Protein AF-A0AAW2PYP4-F1 (afdb_monomer_lite)

Organism: Sesamum radiatum (NCBI:txid300843)

Secondary structure (DSSP, 8-state):
---------------HHHHHHHHHHHHHHHHHHHHHHHTT-HHHHSTTHHHHHHHHHHHS-HHHHHH--GGGTHHHHHHHHHHHHHHSTTT--------PPPTTTTS-HHHHHHHHHHS---PPPPTTS-HHHHHHHHHHT-SSGGGSPPHHHHHHHHHHHHHHHHHHHHHHHHHSS--GGGSSSS-SS-SSSSS---

InterPro domains:
  IPR001245 Serine-threonine/tyrosine-protein kinase, catalytic domain [PF07714] (101-158)
  IPR011009 Protein kinase-like domain superfamily [SSF56112] (101-158)
  IPR051681 Serine/Threonine Kinases and Pseudokinases [PTHR44329] (101-167)

Radius of gyration: 30.31 Å; chains: 1; bounding box: 93×68×67 Å

Foldseek 3Di:
DDDDDDPDDDPPDDDPVNVVLVVLLVVLLVLLLVVCVVVVDPLNVDPCSSVVSVVLSVVDDSVCSVPDDSVPSVVSVVVVVQVVLCVDPVRNDPDPPDDDDDPPPVDDPVRVVCCCQPVVDDDDDDPPDDPLVVVLVVQCSDNDPVSHDDPVVSVVSVVVVVVVVVVVVVVVVVVVPPDPPPPPDPDDDPPPPPPDDD

Sequence (198 aa):
MGDSEGCSSRQSEWSPVQSRKRRQKVEVFHEVLQRLKELDVEEAAEPGFEDELWAHFTMLPLRYALDVNTERAEDVLTHKKLLNMARDPLTRPAVDVRLVQLPYAHLTPLQAAVGVVQKGLRPAIPRNTHPLLVELLEKCWQQDPSLRPEFSEILEILQYMGRKMCEEERATKRQNLGDPCQLVDEWPLKMQENENAA

pLDDT: mean 78.85, std 19.49, range [28.5, 97.5]

Structure (mmCIF, N/CA/C/O backbone):
data_AF-A0AAW2PYP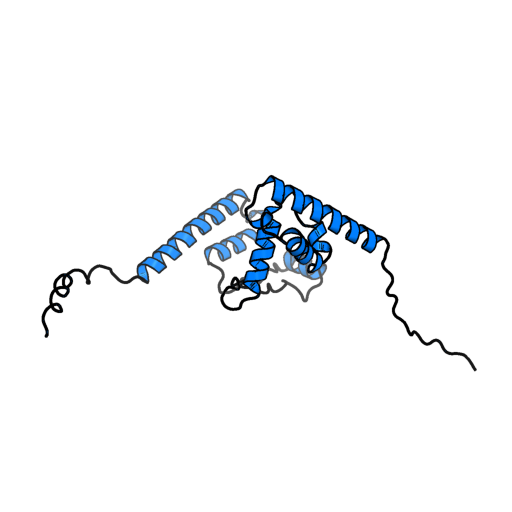4-F1
#
_entry.id   AF-A0AAW2PYP4-F1
#
loop_
_atom_site.group_PDB
_atom_site.id
_atom_site.type_symbol
_atom_site.label_atom_id
_atom_site.label_alt_id
_atom_site.label_comp_id
_atom_site.label_asym_id
_atom_site.label_entity_id
_atom_site.label_seq_id
_atom_site.pdbx_PDB_ins_code
_atom_site.Cartn_x
_atom_site.Cartn_y
_atom_site.Cartn_z
_atom_site.occupancy
_atom_site.B_iso_or_equiv
_atom_site.auth_seq_id
_atom_site.auth_comp_id
_atom_site.auth_asym_id
_atom_site.auth_atom_id
_atom_site.pdbx_PDB_model_num
ATOM 1 N N . MET A 1 1 ? 46.492 5.381 39.301 1.00 45.62 1 MET A N 1
ATOM 2 C CA . MET A 1 1 ? 45.818 6.685 39.484 1.00 45.62 1 MET A CA 1
ATOM 3 C C . MET A 1 1 ? 45.108 7.007 38.184 1.00 45.62 1 MET A C 1
ATOM 5 O O . MET A 1 1 ? 45.766 6.902 37.158 1.00 45.62 1 MET A O 1
ATOM 9 N N . GLY A 1 2 ? 43.811 7.323 38.232 1.00 45.53 2 GLY A N 1
ATOM 10 C CA . GLY A 1 2 ? 43.031 7.739 37.057 1.00 45.53 2 GLY A CA 1
ATOM 11 C C . GLY A 1 2 ? 41.721 6.974 36.838 1.00 45.53 2 GLY A C 1
ATOM 12 O O . GLY A 1 2 ? 41.573 6.315 35.821 1.00 45.53 2 GLY A O 1
ATOM 13 N N . ASP A 1 3 ? 40.863 6.990 37.856 1.00 39.19 3 ASP A N 1
ATOM 14 C CA . ASP A 1 3 ? 39.410 7.223 37.848 1.00 39.19 3 ASP A CA 1
ATOM 15 C C . ASP A 1 3 ? 38.485 6.548 36.813 1.00 39.19 3 ASP A C 1
ATOM 17 O O . ASP A 1 3 ? 38.465 6.837 35.621 1.00 39.19 3 ASP A O 1
ATOM 21 N N . SER A 1 4 ? 37.636 5.690 37.383 1.00 52.47 4 SER A N 1
ATOM 22 C CA . SER A 1 4 ? 36.223 5.448 37.092 1.00 52.47 4 SER A CA 1
ATOM 23 C C . SER A 1 4 ? 35.521 6.419 36.138 1.00 52.47 4 SER A C 1
ATOM 25 O O . SER A 1 4 ? 35.370 7.583 36.482 1.00 52.47 4 SER A O 1
ATOM 27 N N . GLU A 1 5 ? 34.854 5.877 35.115 1.00 46.38 5 GLU A N 1
ATOM 28 C CA . GLU A 1 5 ? 33.489 6.290 34.760 1.00 46.38 5 GLU A CA 1
ATOM 29 C C . GLU A 1 5 ? 32.658 5.049 34.407 1.00 46.38 5 GLU A C 1
ATOM 31 O O . GLU A 1 5 ? 32.773 4.444 33.341 1.00 46.38 5 GLU A O 1
ATOM 36 N N . GLY A 1 6 ? 31.829 4.627 35.363 1.00 40.94 6 GLY A N 1
ATOM 37 C CA . GLY A 1 6 ? 30.761 3.672 35.120 1.00 40.94 6 GLY A CA 1
ATOM 38 C C . GLY A 1 6 ? 29.621 4.369 34.389 1.00 40.94 6 GLY A C 1
ATOM 39 O O . GLY A 1 6 ? 29.063 5.333 34.900 1.00 40.94 6 GLY A O 1
ATOM 40 N N . CYS A 1 7 ? 29.217 3.861 33.227 1.00 37.84 7 CYS A N 1
ATOM 41 C CA . CYS A 1 7 ? 27.976 4.297 32.597 1.00 37.84 7 CYS A CA 1
ATOM 42 C C . CYS A 1 7 ? 26.852 3.338 33.007 1.00 37.84 7 CYS A C 1
ATOM 44 O O . CYS A 1 7 ? 26.447 2.441 32.271 1.00 37.84 7 CYS A O 1
ATOM 46 N N . SER A 1 8 ? 26.388 3.505 34.246 1.00 38.19 8 SER A N 1
ATOM 47 C CA . SER A 1 8 ? 25.096 2.993 34.685 1.00 38.19 8 SER A CA 1
ATOM 48 C C . SER A 1 8 ? 24.098 4.140 34.628 1.00 38.19 8 SER A C 1
ATOM 50 O O . SER A 1 8 ? 24.242 5.106 35.374 1.00 38.19 8 SER A O 1
ATOM 52 N N . SER A 1 9 ? 23.082 3.987 33.776 1.00 46.94 9 SER A N 1
ATOM 53 C CA . SER A 1 9 ? 21.666 4.329 34.017 1.00 46.94 9 SER A CA 1
ATOM 54 C C . SER A 1 9 ? 20.996 4.998 32.814 1.00 46.94 9 SER A C 1
ATOM 56 O O . SER A 1 9 ? 21.168 6.177 32.540 1.00 46.94 9 SER A O 1
ATOM 58 N N . ARG A 1 10 ? 20.148 4.211 32.143 1.00 52.41 10 ARG A N 1
ATOM 59 C CA . ARG A 1 10 ? 18.728 4.515 31.891 1.00 52.41 10 ARG A CA 1
ATOM 60 C C . ARG A 1 10 ? 18.364 6.012 31.850 1.00 52.41 10 ARG A C 1
ATOM 62 O O . ARG A 1 10 ? 17.898 6.551 32.847 1.00 52.41 10 ARG A O 1
ATOM 69 N N . GLN A 1 11 ? 18.407 6.633 30.674 1.00 40.88 11 GLN A N 1
ATOM 70 C CA . GLN A 1 11 ? 17.552 7.795 30.413 1.00 40.88 11 GLN A CA 1
ATOM 71 C C . GLN A 1 11 ? 16.152 7.306 30.035 1.00 40.88 11 GLN A C 1
ATOM 73 O O . GLN A 1 11 ? 15.842 7.014 28.883 1.00 40.88 11 GLN A O 1
ATOM 78 N N . SER A 1 12 ? 15.308 7.173 31.055 1.00 52.81 12 SER A N 1
ATOM 79 C CA . SER A 1 12 ? 13.856 7.201 30.913 1.00 52.81 12 SER A CA 1
ATOM 80 C C . SER A 1 12 ? 13.409 8.651 31.069 1.00 52.81 12 SER A C 1
ATOM 82 O O . SER A 1 12 ? 13.004 9.035 32.160 1.00 52.81 12 SER A O 1
ATOM 84 N N . GLU A 1 13 ? 13.466 9.459 30.010 1.00 40.00 13 GLU A N 1
ATOM 85 C CA . GLU A 1 13 ? 12.927 10.823 30.051 1.00 40.00 13 GLU A CA 1
ATOM 86 C C . GLU A 1 13 ? 12.148 11.140 28.772 1.00 40.00 13 GLU A C 1
ATOM 88 O O . GLU A 1 13 ? 12.653 11.105 27.649 1.00 40.00 13 GLU A O 1
ATOM 93 N N . TRP A 1 14 ? 10.851 11.374 28.958 1.00 47.31 14 TRP A N 1
ATOM 94 C CA . TRP A 1 14 ? 9.885 11.693 27.919 1.00 47.31 14 TRP A CA 1
ATOM 95 C C . TRP A 1 14 ? 10.290 12.968 27.176 1.00 47.31 14 TRP A C 1
ATOM 97 O O . TRP A 1 14 ? 10.222 14.070 27.716 1.00 47.31 14 TRP A O 1
ATOM 107 N N . SER A 1 15 ? 10.650 12.833 25.900 1.00 57.41 15 SER A N 1
ATOM 108 C CA . SER A 1 15 ? 10.867 13.987 25.025 1.00 57.41 15 SER A CA 1
ATOM 109 C C . SER A 1 15 ? 9.583 14.838 24.925 1.00 57.41 15 SER A C 1
ATOM 111 O O . SER A 1 15 ? 8.492 14.266 24.811 1.00 57.41 15 SER A O 1
ATOM 113 N N . PRO A 1 16 ? 9.665 16.185 24.864 1.00 65.12 16 PRO A N 1
ATOM 114 C CA . PRO A 1 16 ? 8.509 17.068 24.648 1.00 65.12 16 PRO A CA 1
ATOM 115 C C . PRO A 1 16 ? 7.643 16.663 23.444 1.00 65.12 16 PRO A C 1
ATOM 117 O O . PRO A 1 16 ? 6.420 16.820 23.449 1.00 65.12 16 PRO A O 1
ATOM 120 N N . VAL A 1 17 ? 8.271 16.067 22.426 1.00 65.62 17 VAL A N 1
ATOM 121 C CA . VAL A 1 17 ? 7.605 15.535 21.231 1.00 65.62 17 VAL A CA 1
ATOM 122 C C . VAL A 1 17 ? 6.692 14.352 21.572 1.00 65.62 17 VAL A C 1
ATOM 124 O O . VAL A 1 17 ? 5.595 14.242 21.028 1.00 65.62 17 VAL A O 1
ATOM 127 N N . GLN A 1 18 ? 7.106 13.475 22.489 1.00 67.62 18 GLN A N 1
ATOM 128 C CA . GLN A 1 18 ? 6.285 12.350 22.945 1.00 67.62 18 GLN A CA 1
ATOM 129 C C . GLN A 1 18 ? 5.091 12.836 23.771 1.00 67.62 18 GLN A C 1
ATOM 131 O O . GLN A 1 18 ? 3.985 12.329 23.591 1.00 67.62 18 GLN A O 1
ATOM 136 N N . SER A 1 19 ? 5.284 13.855 24.611 1.00 76.12 19 SER A N 1
ATOM 137 C CA . SER A 1 19 ? 4.207 14.485 25.384 1.00 76.12 19 SER A CA 1
ATOM 138 C C . SER A 1 19 ? 3.149 15.123 24.479 1.00 76.12 19 SER A C 1
ATOM 140 O O . SER A 1 19 ? 1.955 14.950 24.716 1.00 76.12 19 SER A O 1
ATOM 142 N N . ARG A 1 20 ? 3.566 15.788 23.390 1.00 83.69 20 ARG A N 1
ATOM 143 C CA . ARG A 1 20 ? 2.643 16.355 22.392 1.00 83.69 20 ARG A CA 1
ATOM 144 C C . ARG A 1 20 ? 1.838 15.275 21.671 1.00 83.69 20 ARG A C 1
ATOM 146 O O . ARG A 1 20 ? 0.621 15.383 21.589 1.00 83.69 20 ARG A O 1
ATOM 153 N N . LYS A 1 21 ? 2.498 14.208 21.214 1.00 83.00 21 LYS A N 1
ATOM 154 C CA . LYS A 1 21 ? 1.822 13.091 20.537 1.00 83.00 21 LYS A CA 1
ATOM 155 C C . LYS A 1 21 ? 0.829 12.368 21.457 1.00 83.00 21 LYS A C 1
ATOM 157 O O . LYS A 1 21 ? -0.230 11.950 21.007 1.00 83.00 21 LYS A O 1
ATOM 162 N N . ARG A 1 22 ? 1.136 12.245 22.756 1.00 84.38 22 ARG A N 1
ATOM 163 C CA . ARG A 1 22 ? 0.201 11.691 23.755 1.00 84.38 22 ARG A CA 1
ATOM 164 C C . ARG A 1 22 ? -1.060 12.544 23.901 1.00 84.38 22 ARG A C 1
ATOM 166 O O . ARG A 1 22 ? -2.135 11.971 23.997 1.00 84.38 22 ARG A O 1
ATOM 173 N N . ARG A 1 23 ? -0.940 13.877 23.877 1.00 87.00 23 ARG A N 1
ATOM 174 C CA . ARG A 1 23 ? -2.103 14.785 23.887 1.00 87.00 23 ARG A CA 1
ATOM 175 C C . ARG A 1 23 ? -2.949 14.634 22.625 1.00 87.00 23 ARG A C 1
ATOM 177 O O . ARG A 1 23 ? -4.145 14.415 22.739 1.00 87.00 23 ARG A O 1
ATOM 184 N N . GLN A 1 24 ? -2.308 14.605 21.457 1.00 88.62 24 GLN A N 1
ATOM 185 C CA . GLN A 1 24 ? -2.991 14.375 20.176 1.00 88.62 24 GLN A CA 1
ATOM 186 C C . GLN A 1 24 ? -3.781 13.061 20.171 1.00 88.62 24 GLN A C 1
ATOM 188 O O . GLN A 1 24 ? -4.908 13.015 19.701 1.00 88.62 24 GLN A O 1
ATOM 193 N N . LYS A 1 25 ? -3.236 11.991 20.762 1.00 90.44 25 LYS A N 1
ATOM 194 C CA . LYS A 1 25 ? -3.958 10.718 20.899 1.00 90.44 25 LYS A CA 1
ATOM 195 C C . LYS A 1 25 ? -5.242 10.838 21.725 1.00 90.44 25 LYS A C 1
ATOM 197 O O . LYS A 1 25 ? -6.219 10.172 21.404 1.00 90.44 25 LYS A O 1
ATOM 202 N N . VAL A 1 26 ? -5.234 11.658 22.776 1.00 92.38 26 VAL A N 1
ATOM 203 C CA . VAL A 1 26 ? -6.428 11.929 23.590 1.00 92.38 26 VAL A CA 1
ATOM 204 C C . VAL A 1 26 ? -7.444 12.741 22.787 1.00 92.38 26 VAL A C 1
ATOM 206 O O . VAL A 1 26 ? -8.627 12.426 22.828 1.00 92.38 26 VAL A O 1
ATOM 209 N N . GLU A 1 27 ? -6.995 13.749 22.041 1.00 93.81 27 GLU A N 1
ATOM 210 C CA . GLU A 1 27 ? -7.854 14.582 21.185 1.00 93.81 27 GLU A CA 1
ATOM 211 C C . GLU A 1 27 ? -8.560 13.734 20.115 1.00 93.81 27 GLU A C 1
ATOM 213 O O . GLU A 1 27 ? -9.786 13.743 20.039 1.00 93.81 27 GLU A O 1
ATOM 218 N N . VAL A 1 28 ? -7.802 12.913 19.380 1.00 94.94 28 VAL A N 1
ATOM 219 C CA . VAL A 1 28 ? -8.343 12.016 18.344 1.00 94.94 28 VAL A CA 1
ATOM 220 C C . VAL A 1 28 ? -9.325 11.003 18.931 1.00 94.94 28 VAL A C 1
ATOM 222 O O . VAL A 1 28 ? -10.354 10.727 18.323 1.00 94.94 28 VAL A O 1
ATOM 225 N N . PHE A 1 29 ? -9.050 10.459 20.121 1.00 94.81 29 PHE A N 1
ATOM 226 C CA . PHE A 1 29 ? -9.990 9.558 20.790 1.00 94.81 29 PHE A CA 1
ATOM 227 C C . PHE A 1 29 ? -11.348 10.226 21.043 1.00 94.81 29 PHE A C 1
ATOM 229 O O . PHE A 1 29 ? -12.374 9.646 20.694 1.00 94.81 29 PHE A O 1
ATOM 236 N N . HIS A 1 30 ? -11.362 11.434 21.615 1.00 95.25 30 HIS A N 1
ATOM 237 C CA . HIS A 1 30 ? -12.616 12.142 21.889 1.00 95.25 30 HIS A CA 1
ATOM 238 C C . HIS A 1 30 ? -13.356 12.492 20.597 1.00 95.25 30 HIS A C 1
ATOM 240 O O . HIS A 1 30 ? -14.576 12.375 20.539 1.00 95.25 30 HIS A O 1
ATOM 246 N N . GLU A 1 31 ? -12.620 12.865 19.551 1.00 96.25 31 GLU A N 1
ATOM 247 C CA . GLU A 1 31 ? -13.185 13.170 18.240 1.00 96.25 31 GLU A CA 1
ATOM 248 C C . GLU A 1 31 ? -13.852 11.945 17.588 1.00 96.25 31 GLU A C 1
ATOM 250 O O . GLU A 1 31 ? -14.962 12.045 17.061 1.00 96.25 31 GLU A O 1
ATOM 255 N N . VAL A 1 32 ? -13.205 10.778 17.655 1.00 96.06 32 VAL A N 1
ATOM 256 C CA . VAL A 1 32 ? -13.779 9.506 17.189 1.00 96.06 32 VAL A CA 1
ATOM 257 C C . VAL A 1 32 ? -14.994 9.123 18.030 1.00 96.06 32 VAL A C 1
ATOM 259 O O . VAL A 1 32 ? -16.027 8.767 17.471 1.00 96.06 32 VAL A O 1
ATOM 262 N N . LEU A 1 33 ? -14.900 9.225 19.359 1.00 94.88 33 LEU A N 1
ATOM 263 C CA . LEU A 1 33 ? -16.002 8.896 20.265 1.00 94.88 33 LEU A CA 1
ATOM 264 C C . LEU A 1 33 ? -17.240 9.754 19.981 1.00 94.88 33 LEU A C 1
ATOM 266 O O . LEU A 1 33 ? -18.351 9.231 19.929 1.00 94.88 33 LEU A O 1
ATOM 270 N N . GLN A 1 34 ? -17.048 11.057 19.775 1.00 95.06 34 GLN A N 1
ATOM 271 C CA . GLN A 1 34 ? -18.136 11.972 19.454 1.00 95.06 34 GLN A CA 1
ATOM 272 C C . GLN A 1 34 ? -18.818 11.584 18.139 1.00 95.06 34 GLN A C 1
ATOM 274 O O . GLN A 1 34 ? -20.037 11.442 18.111 1.00 95.06 34 GLN A O 1
ATOM 279 N N . ARG A 1 35 ? -18.048 11.346 17.071 1.00 95.00 35 ARG A N 1
ATOM 280 C CA . ARG A 1 35 ? -18.617 10.964 15.771 1.00 95.00 35 ARG A CA 1
ATOM 281 C C . ARG A 1 35 ? -19.353 9.631 15.809 1.00 95.00 35 ARG A C 1
ATOM 283 O O . ARG A 1 35 ? -20.400 9.511 15.191 1.00 95.00 35 ARG A O 1
ATOM 290 N N . LEU A 1 36 ? -18.843 8.644 16.546 1.00 94.31 36 LEU A N 1
ATOM 291 C CA . LEU A 1 36 ? -19.541 7.364 16.705 1.00 94.31 36 LEU A CA 1
ATOM 292 C C . LEU A 1 36 ? -20.889 7.543 17.417 1.00 94.31 36 LEU A C 1
ATOM 294 O O . LEU A 1 36 ? -21.868 6.927 17.019 1.00 94.31 36 LEU A O 1
ATOM 298 N N . LYS A 1 37 ? -20.975 8.436 18.408 1.00 91.81 37 LYS A N 1
ATOM 299 C CA . LYS A 1 37 ? -22.259 8.772 19.042 1.00 91.81 37 LYS A CA 1
ATOM 300 C C . LYS A 1 37 ? -23.205 9.531 18.111 1.00 91.81 37 LYS A C 1
ATOM 302 O O . LYS A 1 37 ? -24.404 9.301 18.157 1.00 91.81 37 LYS A O 1
ATOM 307 N N . GLU A 1 38 ? -22.684 10.429 17.276 1.00 93.38 38 GLU A N 1
ATOM 308 C CA . GLU A 1 38 ? -23.486 11.179 16.296 1.00 93.38 38 GLU A CA 1
ATOM 309 C C . GLU A 1 38 ? -24.043 10.288 15.176 1.00 93.38 38 GLU A C 1
ATOM 311 O O . GLU A 1 38 ? -25.113 10.575 14.644 1.00 93.38 38 GLU A O 1
ATOM 316 N N . LEU A 1 39 ? -23.334 9.211 14.830 1.00 90.81 39 LEU A N 1
ATOM 317 C CA . LEU A 1 39 ? -23.763 8.218 13.841 1.00 90.81 39 LEU A CA 1
ATOM 318 C C . LEU A 1 39 ? -24.794 7.215 14.381 1.00 90.81 39 LEU A C 1
ATOM 320 O O . LEU A 1 39 ? -25.294 6.412 13.600 1.00 90.81 39 LEU A O 1
ATOM 324 N N . ASP A 1 40 ? -25.107 7.268 15.680 1.00 86.75 40 ASP A N 1
ATOM 325 C CA . ASP A 1 40 ? -26.068 6.380 16.350 1.00 86.75 40 ASP A CA 1
ATOM 326 C C . ASP A 1 40 ? -25.771 4.888 16.112 1.00 86.75 40 ASP A C 1
ATOM 328 O O . ASP A 1 40 ? -26.659 4.075 15.863 1.00 86.75 40 ASP A O 1
ATOM 332 N N . VAL A 1 41 ? -24.484 4.514 16.138 1.00 89.00 41 VAL A N 1
ATOM 333 C CA . VAL A 1 41 ? -24.097 3.101 16.039 1.00 89.00 41 VAL A CA 1
ATOM 334 C C . VAL A 1 41 ? -24.481 2.357 17.317 1.00 89.00 41 VAL A C 1
ATOM 336 O O . VAL A 1 41 ? -24.139 2.788 18.419 1.00 89.00 41 VAL A O 1
ATOM 339 N N . GLU A 1 42 ? -25.125 1.199 17.159 1.00 87.44 42 GLU A N 1
ATOM 340 C CA . GLU A 1 42 ? -25.583 0.335 18.260 1.00 87.44 42 GLU A CA 1
ATOM 341 C C . GLU A 1 42 ? -24.462 0.043 19.269 1.00 87.44 42 GLU A C 1
ATOM 343 O O . GLU A 1 42 ? -24.667 0.094 20.479 1.00 87.44 42 GLU A O 1
ATOM 348 N N . GLU A 1 43 ? -23.234 -0.186 18.792 1.00 85.50 43 GLU A N 1
ATOM 349 C CA . GLU A 1 43 ? -22.091 -0.455 19.664 1.00 85.50 43 GLU A CA 1
ATOM 350 C C . GLU A 1 43 ? -21.740 0.715 20.588 1.00 85.50 43 GLU A C 1
ATOM 352 O O . GLU A 1 43 ? -21.191 0.480 21.662 1.00 85.50 43 GLU A O 1
ATOM 357 N N . ALA A 1 44 ? -22.037 1.961 20.198 1.00 86.56 44 ALA A N 1
ATOM 358 C CA . ALA A 1 44 ? -21.771 3.136 21.026 1.00 86.56 44 ALA A CA 1
ATOM 359 C C . ALA A 1 44 ? -22.811 3.347 22.137 1.00 86.56 44 ALA A C 1
ATOM 361 O O . ALA A 1 44 ? -22.552 4.126 23.059 1.00 86.56 44 ALA A O 1
ATOM 362 N N . ALA A 1 45 ? -23.955 2.658 22.071 1.00 87.31 45 ALA A N 1
ATOM 363 C CA . ALA A 1 45 ? -24.985 2.677 23.107 1.00 87.31 45 ALA A CA 1
ATOM 364 C C . ALA A 1 45 ? -24.692 1.697 24.262 1.00 87.31 45 ALA A C 1
ATOM 366 O O . ALA A 1 45 ? -25.280 1.817 25.339 1.00 87.31 45 ALA A O 1
ATOM 367 N N . GLU A 1 46 ? -23.771 0.748 24.063 1.00 90.00 46 GLU A N 1
ATOM 368 C CA . GLU A 1 46 ? -23.435 -0.277 25.051 1.00 90.00 46 GLU A CA 1
ATOM 369 C C . GLU A 1 46 ? -22.729 0.309 26.294 1.00 90.00 46 GLU A C 1
ATOM 371 O O . GLU A 1 46 ? -21.818 1.145 26.185 1.00 90.00 46 GLU A O 1
ATOM 376 N N . PRO A 1 47 ? -23.085 -0.144 27.512 1.00 90.50 47 PRO A N 1
ATOM 377 C CA . PRO A 1 47 ? -22.418 0.297 28.728 1.00 90.50 47 PRO A CA 1
ATOM 378 C C . PRO A 1 47 ? -20.951 -0.159 28.728 1.00 90.50 47 PRO A C 1
ATOM 380 O O . PRO A 1 47 ? -20.647 -1.336 28.557 1.00 90.50 47 PRO A O 1
ATOM 383 N N . GLY A 1 48 ? -20.026 0.778 28.954 1.00 90.12 48 GLY A N 1
ATOM 384 C CA . GLY A 1 48 ? -18.579 0.509 28.948 1.00 90.12 48 GLY A CA 1
ATOM 385 C C . GLY A 1 48 ? -17.906 0.645 27.578 1.00 90.12 48 GLY A C 1
ATOM 386 O O . GLY A 1 48 ? -16.689 0.480 27.481 1.00 90.12 48 GLY A O 1
ATOM 387 N N . PHE A 1 49 ? -18.652 1.014 26.532 1.00 93.44 49 PHE A N 1
ATOM 388 C CA . PHE A 1 49 ? -18.098 1.253 25.199 1.00 93.44 49 PHE A CA 1
ATOM 389 C C . PHE A 1 49 ? -16.932 2.255 25.198 1.00 93.44 49 PHE A C 1
ATOM 391 O O . PHE A 1 49 ? -15.905 2.015 24.562 1.00 93.44 49 PHE A O 1
ATOM 398 N N . GLU A 1 50 ? -17.064 3.365 25.932 1.00 93.38 50 GLU A N 1
ATOM 399 C CA . GLU A 1 50 ? -16.024 4.401 26.013 1.00 93.38 50 GLU A CA 1
ATOM 400 C C . GLU A 1 50 ? -14.707 3.845 26.564 1.00 93.38 50 GLU A C 1
ATOM 402 O O . GLU A 1 50 ? -13.638 4.093 25.998 1.00 93.38 50 GLU A O 1
ATOM 407 N N . ASP A 1 51 ? -14.795 3.043 27.626 1.00 94.12 51 ASP A N 1
ATOM 408 C CA . ASP A 1 51 ? -13.645 2.417 28.272 1.00 94.12 51 ASP A CA 1
ATOM 409 C C . ASP A 1 51 ? -12.991 1.385 27.348 1.00 94.12 51 ASP A C 1
ATOM 411 O O . ASP A 1 51 ? -11.764 1.342 27.224 1.00 94.12 51 ASP A O 1
ATOM 415 N N . GLU A 1 52 ? -13.790 0.582 26.640 1.00 93.88 52 GLU A N 1
ATOM 416 C CA . GLU A 1 52 ? -13.283 -0.372 25.653 1.00 93.88 52 GLU A CA 1
ATOM 417 C C . GLU A 1 52 ? -12.600 0.308 24.464 1.00 93.88 52 GLU A C 1
ATOM 419 O O . GLU A 1 52 ? -11.568 -0.165 23.967 1.00 93.88 52 GLU A O 1
ATOM 424 N N . LEU A 1 53 ? -13.179 1.406 23.981 1.00 94.50 53 LEU A N 1
ATOM 425 C CA . LEU A 1 53 ? -12.622 2.187 22.888 1.00 94.50 53 LEU A CA 1
ATOM 426 C C . LEU A 1 53 ? -11.308 2.838 23.329 1.00 94.50 53 LEU A C 1
ATOM 428 O O . LEU A 1 53 ? -10.304 2.762 22.617 1.00 94.50 53 LEU A O 1
ATOM 432 N N . TRP A 1 54 ? -11.264 3.396 24.538 1.00 94.81 54 TRP A N 1
ATOM 433 C CA . TRP A 1 54 ? -10.036 3.941 25.109 1.00 94.81 54 TRP A CA 1
ATOM 434 C C . TRP A 1 54 ? -8.968 2.858 25.312 1.00 94.81 54 TRP A C 1
ATOM 436 O O . TRP A 1 54 ? -7.792 3.060 24.979 1.00 94.81 54 TRP A O 1
ATOM 446 N N . ALA A 1 55 ? -9.358 1.670 25.778 1.00 93.19 55 ALA A N 1
ATOM 447 C CA . ALA A 1 55 ? -8.476 0.513 25.883 1.00 93.19 55 ALA A CA 1
ATOM 448 C C . ALA A 1 55 ? -7.892 0.128 24.513 1.00 93.19 55 ALA A C 1
ATOM 450 O O . ALA A 1 55 ? -6.690 -0.114 24.397 1.00 93.19 55 ALA A O 1
ATOM 451 N N . HIS A 1 56 ? -8.694 0.147 23.444 1.00 94.00 56 HIS A N 1
ATOM 452 C CA . HIS A 1 56 ? -8.206 -0.096 22.084 1.00 94.00 56 HIS A CA 1
ATOM 453 C C . HIS A 1 56 ? -7.144 0.928 21.661 1.00 94.00 56 HIS A C 1
ATOM 455 O O . HIS A 1 56 ? -6.063 0.547 21.203 1.00 94.00 56 HIS A O 1
ATOM 461 N N . PHE A 1 57 ? -7.403 2.223 21.875 1.00 92.25 57 PHE A N 1
ATOM 462 C CA . PHE A 1 57 ? -6.426 3.266 21.574 1.00 92.25 57 PHE A CA 1
ATOM 463 C C . PHE A 1 57 ? -5.148 3.060 22.379 1.00 92.25 57 PHE A C 1
ATOM 465 O O . PHE A 1 57 ? -4.063 3.079 21.803 1.00 92.25 57 PHE A O 1
ATOM 472 N N . THR A 1 58 ? -5.233 2.851 23.693 1.00 89.50 58 THR A N 1
ATOM 473 C CA . THR A 1 58 ? -4.062 2.708 24.577 1.00 89.50 58 THR A CA 1
ATOM 474 C C . THR A 1 58 ? -3.228 1.460 24.289 1.00 89.50 58 THR A C 1
ATOM 476 O O . THR A 1 58 ? -2.001 1.552 24.349 1.00 89.50 58 THR A O 1
ATOM 479 N N . MET A 1 59 ? -3.858 0.357 23.880 1.00 88.75 59 MET A N 1
ATOM 480 C CA . MET A 1 59 ? -3.193 -0.880 23.452 1.00 88.75 59 MET A CA 1
ATOM 481 C C . MET A 1 59 ? -2.343 -0.709 22.186 1.00 88.75 59 MET A C 1
ATOM 483 O O . MET A 1 59 ? -1.379 -1.450 21.983 1.00 88.75 59 MET A O 1
ATOM 487 N N . LEU A 1 60 ? -2.686 0.251 21.322 1.00 89.56 60 LEU A N 1
ATOM 488 C CA . LEU A 1 60 ? -2.017 0.451 20.040 1.00 89.56 60 LEU A CA 1
ATOM 489 C C . LEU A 1 60 ? -0.899 1.508 20.101 1.00 89.56 60 LEU A C 1
ATOM 491 O O . LEU A 1 60 ? -0.972 2.479 20.873 1.00 89.56 60 LEU A O 1
ATOM 495 N N . PRO A 1 61 ? 0.150 1.368 19.258 1.00 89.44 61 PRO A N 1
ATOM 496 C CA . PRO A 1 61 ? 1.239 2.334 19.196 1.00 89.44 61 PRO A CA 1
ATOM 497 C C . PRO A 1 61 ? 0.739 3.749 18.906 1.00 89.44 61 PRO A C 1
ATOM 499 O O . PRO A 1 61 ? -0.243 3.946 18.199 1.00 89.44 61 PRO A O 1
ATOM 502 N N . LEU A 1 62 ? 1.473 4.755 19.385 1.00 85.25 62 LEU A N 1
ATOM 503 C CA . LEU A 1 62 ? 1.080 6.164 19.277 1.00 85.25 62 LEU A CA 1
ATOM 504 C C . LEU A 1 62 ? 0.822 6.635 17.836 1.00 85.25 62 LEU A C 1
ATOM 506 O O . LEU A 1 62 ? -0.005 7.513 17.635 1.00 85.25 62 LEU A O 1
ATOM 510 N N . ARG A 1 63 ? 1.494 6.021 16.851 1.00 87.94 63 ARG A N 1
ATOM 511 C CA . ARG A 1 63 ? 1.286 6.291 15.419 1.00 87.94 63 ARG A CA 1
ATOM 512 C C . ARG A 1 63 ? -0.148 6.019 14.962 1.00 87.94 63 ARG A C 1
ATOM 514 O O . ARG A 1 63 ? -0.662 6.790 14.178 1.00 87.94 63 ARG A O 1
ATOM 521 N N . TYR A 1 64 ? -0.810 5.001 15.524 1.00 90.81 64 TYR A N 1
ATOM 522 C CA . TYR A 1 64 ? -2.179 4.649 15.150 1.00 90.81 64 TYR A CA 1
ATOM 523 C C . TYR A 1 64 ? -3.104 5.859 15.269 1.00 90.81 64 TYR A C 1
ATOM 525 O O . TYR A 1 64 ? -3.752 6.229 14.307 1.00 90.81 64 TYR A O 1
ATOM 533 N N . ALA A 1 65 ? -3.073 6.547 16.412 1.00 89.62 65 ALA A N 1
ATOM 534 C CA . ALA A 1 65 ? -3.911 7.720 16.627 1.00 89.62 65 ALA A CA 1
ATOM 535 C C . ALA A 1 65 ? -3.555 8.910 15.720 1.00 89.62 65 ALA A C 1
ATOM 537 O O . ALA A 1 65 ? -4.395 9.771 15.524 1.00 89.62 65 ALA A O 1
ATOM 538 N N . LEU A 1 66 ? -2.333 8.979 15.182 1.00 86.56 66 LEU A N 1
ATOM 539 C CA . LEU A 1 66 ? -1.939 10.036 14.242 1.00 86.56 66 LEU A CA 1
ATOM 540 C C . LEU A 1 66 ? -2.409 9.748 12.809 1.00 86.56 66 LEU A C 1
ATOM 542 O O . LEU A 1 66 ? -2.578 10.687 12.041 1.00 86.56 66 LEU A O 1
ATOM 546 N N . ASP A 1 67 ? -2.602 8.471 12.473 1.00 88.81 67 ASP A N 1
ATOM 547 C CA . ASP A 1 67 ? -2.959 8.006 11.129 1.00 88.81 67 ASP A CA 1
ATOM 548 C C . ASP A 1 67 ? -4.456 7.646 11.001 1.00 88.81 67 ASP A C 1
ATOM 550 O O . ASP A 1 67 ? -4.932 7.343 9.907 1.00 88.81 67 ASP A O 1
ATOM 554 N N . VAL A 1 68 ? -5.209 7.641 12.110 1.00 91.00 68 VAL A N 1
ATOM 555 C CA . VAL A 1 68 ? -6.658 7.389 12.116 1.00 91.00 68 VAL A CA 1
ATOM 556 C C . VAL A 1 68 ? -7.384 8.512 11.380 1.00 91.00 68 VAL A C 1
ATOM 558 O O . VAL A 1 68 ? -7.219 9.688 11.696 1.00 91.00 68 VAL A O 1
ATOM 561 N N . ASN A 1 69 ? -8.243 8.133 10.434 1.00 90.69 69 ASN A N 1
ATOM 562 C CA . ASN A 1 69 ? -9.175 9.056 9.803 1.00 90.69 69 ASN A CA 1
ATOM 563 C C . ASN A 1 69 ? -10.412 9.234 10.694 1.00 90.69 69 ASN A C 1
ATOM 565 O O . ASN A 1 69 ? -11.237 8.325 10.800 1.00 90.69 69 ASN A O 1
ATOM 569 N N . THR A 1 70 ? -10.550 10.402 11.321 1.00 91.50 70 THR A N 1
ATOM 570 C CA . THR A 1 70 ? -11.676 10.694 12.214 1.00 91.50 70 THR A CA 1
ATOM 571 C C . THR A 1 70 ? -12.997 10.849 11.464 1.00 91.50 70 THR A C 1
ATOM 573 O O . THR A 1 70 ? -14.036 10.531 12.029 1.00 91.50 70 THR A O 1
ATOM 576 N N . GLU A 1 71 ? -12.990 11.239 10.184 1.00 91.31 71 GLU A N 1
ATOM 577 C CA . GLU A 1 71 ? -14.209 11.349 9.364 1.00 91.31 71 GLU A CA 1
ATOM 578 C C . GLU A 1 71 ? -14.877 9.992 9.125 1.00 91.31 71 GLU A C 1
ATOM 580 O O . GLU A 1 71 ? -16.094 9.913 8.990 1.00 91.31 71 GLU A O 1
ATOM 585 N N . ARG A 1 72 ? -14.084 8.915 9.117 1.00 91.81 72 ARG A N 1
ATOM 586 C CA . ARG A 1 72 ? -14.552 7.530 9.000 1.00 91.81 72 ARG A CA 1
ATOM 587 C C . ARG A 1 72 ? -14.379 6.783 10.319 1.00 91.81 72 ARG A C 1
ATOM 589 O O . ARG A 1 72 ? -13.747 5.732 10.378 1.00 91.81 72 ARG A O 1
ATOM 596 N N . ALA A 1 73 ? -14.945 7.334 11.391 1.00 92.44 73 ALA A N 1
ATOM 597 C CA . ALA A 1 73 ? -14.806 6.803 12.747 1.00 92.44 73 ALA A CA 1
ATOM 598 C C . ALA A 1 73 ? -15.221 5.318 12.880 1.00 92.44 73 ALA A C 1
ATOM 600 O O . ALA A 1 73 ? -14.620 4.579 13.658 1.00 92.44 73 ALA A O 1
ATOM 601 N N . GLU A 1 74 ? -16.178 4.840 12.080 1.00 93.50 74 GLU A N 1
ATOM 602 C CA . GLU A 1 74 ? -16.599 3.428 12.019 1.00 93.50 74 GLU A CA 1
ATOM 603 C C . GLU A 1 74 ? -15.464 2.464 11.624 1.00 93.50 74 GLU A C 1
ATOM 605 O O . GLU A 1 74 ? -15.440 1.302 12.047 1.00 93.50 74 GLU A O 1
ATOM 610 N N . ASP A 1 75 ? -14.474 2.935 10.856 1.00 93.50 75 ASP A N 1
ATOM 611 C CA . ASP A 1 75 ? -13.310 2.133 10.473 1.00 93.50 75 ASP A CA 1
ATOM 612 C C . ASP A 1 75 ? -12.485 1.743 11.717 1.00 93.50 75 ASP A C 1
ATOM 614 O O . ASP A 1 75 ? -11.855 0.683 11.739 1.00 93.50 75 ASP A O 1
ATOM 618 N N . VAL A 1 76 ? -12.534 2.542 12.793 1.00 94.12 76 VAL A N 1
ATOM 619 C CA . VAL A 1 76 ? -11.917 2.213 14.090 1.00 94.12 76 VAL A CA 1
ATOM 620 C C . VAL A 1 76 ? -12.606 1.004 14.725 1.00 94.12 76 VAL A C 1
ATOM 622 O O . VAL A 1 76 ? -11.926 0.099 15.216 1.00 94.12 76 VAL A O 1
ATOM 625 N N . LEU A 1 77 ? -13.941 0.935 14.670 1.00 93.31 77 LEU A N 1
ATOM 626 C CA . LEU A 1 77 ? -14.702 -0.218 15.164 1.00 93.31 77 LEU A CA 1
ATOM 627 C C . LEU A 1 77 ? -14.432 -1.460 14.3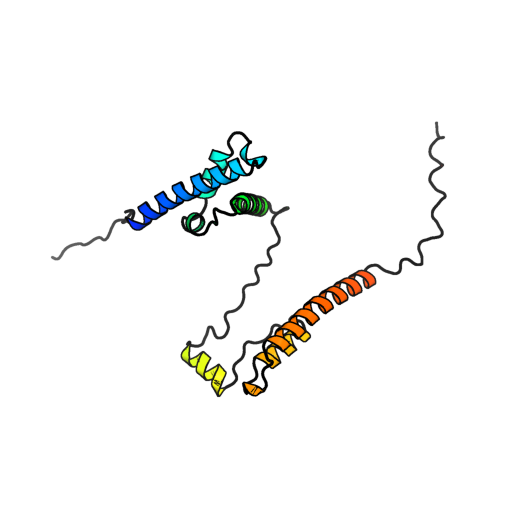23 1.00 93.31 77 LEU A C 1
ATOM 629 O O . LEU A 1 77 ? -14.191 -2.540 14.866 1.00 93.31 77 LEU A O 1
ATOM 633 N N . THR A 1 78 ? -14.400 -1.298 13.003 1.00 91.69 78 THR A N 1
ATOM 634 C CA . THR A 1 78 ? -14.066 -2.377 12.071 1.00 91.69 78 THR A CA 1
ATOM 635 C C . THR A 1 78 ? -12.667 -2.921 12.351 1.00 91.69 78 THR A C 1
ATOM 637 O O . THR A 1 78 ? -12.484 -4.128 12.503 1.00 91.69 78 THR A O 1
ATOM 640 N N . HIS A 1 79 ? -11.679 -2.042 12.523 1.00 91.25 79 HIS A N 1
ATOM 641 C CA . HIS A 1 79 ? -10.323 -2.425 12.899 1.00 91.25 79 HIS A CA 1
ATOM 642 C C . HIS A 1 79 ? -10.276 -3.145 14.257 1.00 91.25 79 HIS A C 1
ATOM 644 O O . HIS A 1 79 ? -9.650 -4.202 14.362 1.00 91.25 79 HIS A O 1
ATOM 650 N N . LYS A 1 80 ? -10.977 -2.640 15.286 1.00 91.12 80 LYS A N 1
ATOM 651 C CA . LYS A 1 80 ? -11.103 -3.309 16.597 1.00 91.12 80 LYS A CA 1
ATOM 652 C C . LYS A 1 80 ? -11.681 -4.720 16.457 1.00 91.12 80 LYS A C 1
ATOM 654 O O . LYS A 1 80 ? -11.120 -5.657 17.028 1.00 91.12 80 LYS A O 1
ATOM 659 N N . LYS A 1 81 ? -12.755 -4.893 15.678 1.00 89.62 81 LYS A N 1
ATOM 660 C CA . LYS A 1 81 ? -13.383 -6.199 15.411 1.00 89.62 81 LYS A CA 1
ATOM 661 C C . LYS A 1 81 ? -12.423 -7.148 14.696 1.00 89.62 81 LYS A C 1
ATOM 663 O O . LYS A 1 81 ? -12.236 -8.270 15.159 1.00 89.62 81 LYS A O 1
ATOM 668 N N . LEU A 1 82 ? -11.746 -6.685 13.646 1.00 86.94 82 LEU A N 1
ATOM 669 C CA . LEU A 1 82 ? -10.762 -7.482 12.907 1.00 86.94 82 LEU A CA 1
ATOM 670 C C . LEU A 1 82 ? -9.604 -7.946 13.797 1.00 86.94 82 LEU A C 1
ATOM 672 O O . LEU A 1 82 ? -9.213 -9.110 13.732 1.00 86.94 82 LEU A O 1
ATOM 676 N N . LEU A 1 83 ? -9.079 -7.072 14.663 1.00 87.12 83 LEU A N 1
ATOM 677 C CA . LEU A 1 83 ? -8.040 -7.459 15.620 1.00 87.12 83 LEU A CA 1
ATOM 678 C C . LEU A 1 83 ? -8.535 -8.505 16.621 1.00 87.12 83 LEU A C 1
ATOM 680 O O . LEU A 1 83 ? -7.769 -9.395 16.985 1.00 87.12 83 LEU A O 1
ATOM 684 N N . ASN A 1 84 ? -9.793 -8.423 17.057 1.00 84.88 84 ASN A N 1
ATOM 685 C CA . ASN A 1 84 ? -10.385 -9.424 17.942 1.00 84.88 84 ASN A CA 1
ATOM 686 C C . ASN A 1 84 ? -10.576 -10.769 17.230 1.00 84.88 84 ASN A C 1
ATOM 688 O O . ASN A 1 84 ? -10.153 -11.788 17.768 1.00 84.88 84 ASN A O 1
ATOM 692 N N . MET A 1 85 ? -11.110 -10.773 16.006 1.00 82.88 85 MET A N 1
ATOM 693 C CA . MET A 1 85 ? -11.227 -11.981 15.177 1.00 82.88 85 MET A CA 1
ATOM 694 C C . MET A 1 85 ? -9.857 -12.620 14.922 1.00 82.88 85 MET A C 1
ATOM 696 O O . MET A 1 85 ? -9.698 -13.830 15.007 1.00 82.88 85 MET A O 1
ATOM 700 N N . ALA A 1 86 ? -8.817 -11.813 14.691 1.00 80.31 86 ALA A N 1
ATOM 701 C CA . ALA A 1 86 ? -7.461 -12.311 14.468 1.00 80.31 86 ALA A CA 1
ATOM 702 C C . ALA A 1 86 ? -6.839 -13.040 15.679 1.00 80.31 86 ALA A C 1
ATOM 704 O O . ALA A 1 86 ? -5.880 -13.808 15.500 1.00 80.31 86 ALA A O 1
ATOM 705 N N . ARG A 1 87 ? -7.352 -12.813 16.900 1.00 81.56 87 ARG A N 1
ATOM 706 C CA . ARG A 1 87 ? -6.887 -13.497 18.122 1.00 81.56 87 ARG A CA 1
ATOM 707 C C . ARG A 1 87 ? -7.337 -14.950 18.180 1.00 81.56 87 ARG A C 1
ATOM 709 O O . ARG A 1 87 ? -6.590 -15.772 18.706 1.00 81.56 87 ARG A O 1
ATOM 716 N N . ASP A 1 88 ? -8.510 -15.262 17.644 1.00 81.00 88 ASP A N 1
ATOM 717 C CA . ASP A 1 88 ? -9.067 -16.609 17.658 1.00 81.00 88 ASP A CA 1
ATOM 718 C C . ASP A 1 88 ? -8.568 -17.407 16.436 1.00 81.00 88 ASP A C 1
ATOM 720 O O . ASP A 1 88 ? -8.797 -17.001 15.297 1.00 81.00 88 ASP A O 1
ATOM 724 N N . PRO A 1 89 ? -7.874 -18.545 16.628 1.00 77.94 89 PRO A N 1
ATOM 725 C CA . PRO A 1 89 ? -7.392 -19.378 15.528 1.00 77.94 89 PRO A CA 1
ATOM 726 C C . PRO A 1 89 ? -8.478 -19.855 14.553 1.00 77.94 89 PRO A C 1
ATOM 728 O O . PRO A 1 89 ? -8.149 -20.129 13.401 1.00 77.94 89 PRO A O 1
ATOM 731 N N . LEU A 1 90 ? -9.737 -19.966 14.992 1.00 75.00 90 LEU A N 1
ATOM 732 C CA . LEU A 1 90 ? -10.854 -20.445 14.169 1.00 75.00 90 LEU A CA 1
ATOM 733 C C . LEU A 1 90 ? -11.496 -19.338 13.326 1.00 75.00 90 LEU A C 1
ATOM 735 O O . LEU A 1 90 ? -12.080 -19.626 12.283 1.00 75.00 90 LEU A O 1
ATOM 739 N N . THR A 1 91 ? -11.382 -18.082 13.760 1.00 74.81 91 THR A N 1
ATOM 740 C CA . THR A 1 91 ? -11.982 -16.917 13.087 1.00 74.81 91 THR A CA 1
ATOM 741 C C . THR A 1 91 ? -10.952 -15.920 12.565 1.00 74.81 91 THR A C 1
ATOM 743 O O . THR A 1 91 ? -11.322 -14.915 11.949 1.00 74.81 91 THR A O 1
ATOM 746 N N . ARG A 1 92 ? -9.653 -16.209 12.741 1.00 71.88 92 ARG A N 1
ATOM 747 C CA . ARG A 1 92 ? -8.565 -15.387 12.218 1.00 71.88 92 ARG A CA 1
ATOM 748 C C . ARG A 1 92 ? -8.730 -15.251 10.705 1.00 71.88 92 ARG A C 1
ATOM 750 O O . ARG A 1 92 ? -8.665 -16.260 10.001 1.00 71.88 92 ARG A O 1
ATOM 757 N N . PRO A 1 93 ? -8.859 -14.017 10.185 1.00 64.69 93 PRO A N 1
ATOM 758 C CA . PRO A 1 93 ? -8.806 -13.791 8.752 1.00 64.69 93 PRO A CA 1
ATOM 759 C C . PRO A 1 93 ? -7.510 -14.398 8.211 1.00 64.69 93 PRO A C 1
ATOM 761 O O . PRO A 1 93 ? -6.421 -14.054 8.679 1.00 64.69 93 PRO A O 1
ATOM 764 N N . ALA A 1 94 ? -7.618 -15.332 7.266 1.00 62.28 94 ALA A N 1
ATOM 765 C CA . ALA A 1 94 ? -6.465 -15.926 6.607 1.00 62.28 94 ALA A CA 1
ATOM 766 C C . ALA A 1 94 ? -5.807 -14.862 5.718 1.00 62.28 94 ALA A C 1
ATOM 768 O O . ALA A 1 94 ? -6.106 -14.742 4.534 1.00 62.28 94 ALA A O 1
ATOM 769 N N . VAL A 1 95 ? -4.948 -14.032 6.307 1.00 57.72 95 VAL A N 1
ATOM 770 C CA . VAL A 1 95 ? -4.093 -13.124 5.547 1.00 57.72 95 VAL A CA 1
ATOM 771 C C . VAL A 1 95 ? -2.890 -13.938 5.095 1.00 57.72 95 VAL A C 1
ATOM 773 O O . VAL A 1 95 ? -2.026 -14.283 5.903 1.00 57.72 95 VAL A O 1
ATOM 776 N N . ASP A 1 96 ? -2.842 -14.265 3.806 1.00 52.38 96 ASP A N 1
ATOM 777 C CA . ASP A 1 96 ? -1.636 -14.803 3.183 1.00 52.38 96 ASP A CA 1
ATOM 778 C C . ASP A 1 96 ? -0.596 -13.678 3.098 1.00 52.38 96 ASP A C 1
ATOM 780 O O . ASP A 1 96 ? -0.591 -12.851 2.182 1.00 52.38 96 ASP A O 1
ATOM 784 N N . VAL A 1 97 ? 0.262 -13.583 4.115 1.00 57.81 97 VAL A N 1
ATOM 785 C CA . VAL A 1 97 ? 1.398 -12.662 4.098 1.00 57.81 97 VAL A CA 1
ATOM 786 C C . VAL A 1 97 ? 2.486 -13.284 3.233 1.00 57.81 97 VAL A C 1
ATOM 788 O O . VAL A 1 97 ? 3.367 -13.999 3.710 1.00 57.81 97 VAL A O 1
ATOM 791 N N . ARG A 1 98 ? 2.449 -12.981 1.935 1.00 59.72 98 ARG A N 1
ATOM 792 C CA . ARG A 1 98 ? 3.556 -13.301 1.033 1.00 59.72 98 ARG A CA 1
ATOM 793 C C . ARG A 1 98 ? 4.675 -12.290 1.237 1.00 59.72 98 ARG A C 1
ATOM 795 O O . ARG A 1 98 ? 4.553 -11.127 0.856 1.00 59.72 98 ARG A O 1
ATOM 802 N N . LEU A 1 99 ? 5.786 -12.739 1.815 1.00 58.06 99 LEU A N 1
ATOM 803 C CA . LEU A 1 99 ? 7.015 -11.951 1.854 1.00 58.06 99 LEU A CA 1
ATOM 804 C C . LEU A 1 99 ? 7.489 -11.708 0.416 1.00 58.06 99 LEU A C 1
ATOM 806 O O . LEU A 1 99 ? 7.904 -12.632 -0.284 1.00 58.06 99 LEU A O 1
ATOM 810 N N . VAL A 1 100 ? 7.404 -10.458 -0.035 1.00 69.38 100 VAL A N 1
ATOM 811 C CA . VAL A 1 100 ? 7.945 -10.044 -1.331 1.00 69.38 100 VAL A CA 1
ATOM 812 C C . VAL A 1 100 ? 9.459 -9.928 -1.184 1.00 69.38 100 VAL A C 1
ATOM 814 O O . VAL A 1 100 ? 9.957 -9.141 -0.380 1.00 69.38 100 VAL A O 1
ATOM 817 N N . GLN A 1 101 ? 10.207 -10.725 -1.946 1.00 75.62 101 GLN A N 1
ATOM 818 C CA . GLN A 1 101 ? 11.660 -10.599 -2.011 1.00 75.62 101 GLN A CA 1
ATOM 819 C C . GLN A 1 101 ? 12.023 -9.244 -2.630 1.00 75.62 101 GLN A C 1
ATOM 821 O O . GLN A 1 101 ? 11.550 -8.916 -3.717 1.00 75.62 101 GLN A O 1
ATOM 826 N N . LEU A 1 102 ? 12.875 -8.465 -1.957 1.00 81.00 102 LEU A N 1
ATOM 827 C CA . LEU A 1 102 ? 13.359 -7.189 -2.485 1.00 81.00 102 LEU A CA 1
ATOM 828 C C . LEU A 1 102 ? 14.210 -7.434 -3.745 1.00 81.00 102 LEU A C 1
ATOM 830 O O . LEU A 1 102 ? 15.250 -8.102 -3.651 1.00 81.00 102 LEU A O 1
ATOM 834 N N . PRO A 1 103 ? 13.818 -6.902 -4.920 1.00 84.94 103 PRO A N 1
ATOM 835 C CA . PRO A 1 103 ? 14.638 -7.005 -6.116 1.00 84.94 103 PRO A CA 1
ATOM 836 C C . PRO A 1 103 ? 15.988 -6.328 -5.888 1.00 84.94 103 PRO A C 1
ATOM 838 O O . PRO A 1 103 ? 16.059 -5.248 -5.305 1.00 84.94 103 PRO A O 1
ATOM 841 N N . TYR A 1 104 ? 17.058 -6.960 -6.371 1.00 91.25 104 TYR A N 1
ATOM 842 C CA . TYR A 1 104 ? 18.414 -6.403 -6.334 1.00 91.25 104 TYR A CA 1
ATOM 843 C C . TYR A 1 104 ? 18.961 -6.096 -4.932 1.00 91.25 104 TYR A C 1
ATOM 845 O O . TYR A 1 104 ? 19.849 -5.263 -4.806 1.00 91.25 104 TYR A O 1
ATOM 853 N N . ALA A 1 105 ? 18.501 -6.788 -3.883 1.00 89.75 105 ALA A N 1
ATOM 854 C CA . ALA A 1 105 ? 18.948 -6.551 -2.501 1.00 89.75 105 ALA A CA 1
ATOM 855 C C . ALA A 1 105 ? 20.479 -6.636 -2.282 1.00 89.75 105 ALA A C 1
ATOM 857 O O . ALA A 1 105 ? 20.987 -6.144 -1.281 1.00 89.75 105 ALA A O 1
ATOM 858 N N . HIS A 1 106 ? 21.211 -7.259 -3.209 1.00 92.62 106 HIS A N 1
ATOM 859 C CA . HIS A 1 106 ? 22.671 -7.390 -3.198 1.00 92.62 106 HIS A CA 1
ATOM 860 C C . HIS A 1 106 ? 23.404 -6.282 -3.982 1.00 92.62 106 HIS A C 1
ATOM 862 O O . HIS A 1 106 ? 24.629 -6.320 -4.074 1.00 92.62 106 HIS A O 1
ATOM 868 N N . LEU A 1 107 ? 22.681 -5.329 -4.580 1.00 94.25 107 LEU A N 1
ATOM 869 C CA . LEU A 1 107 ? 23.235 -4.229 -5.370 1.00 94.25 107 LEU A CA 1
ATOM 870 C C . LEU A 1 107 ? 23.049 -2.895 -4.646 1.00 94.25 107 LEU A C 1
ATOM 872 O O . LEU A 1 107 ? 22.029 -2.650 -4.002 1.00 94.25 107 LEU A O 1
ATOM 876 N N . THR A 1 108 ? 24.007 -1.984 -4.816 1.00 96.75 108 THR A N 1
ATOM 877 C CA . THR A 1 108 ? 23.784 -0.576 -4.461 1.00 96.75 108 THR A CA 1
ATOM 878 C C . THR A 1 108 ? 22.777 0.063 -5.427 1.00 96.75 108 THR A C 1
ATOM 880 O O . THR A 1 108 ? 22.649 -0.396 -6.568 1.00 96.75 108 THR A O 1
ATOM 883 N N . PRO A 1 109 ? 22.096 1.162 -5.045 1.00 96.06 109 PRO A N 1
ATOM 884 C CA . PRO A 1 109 ? 21.162 1.850 -5.940 1.00 96.06 109 PRO A CA 1
ATOM 885 C C . PRO A 1 109 ? 21.774 2.212 -7.302 1.00 96.06 109 PRO A C 1
ATOM 887 O O . PRO A 1 109 ? 21.136 2.037 -8.339 1.00 96.06 109 PRO A O 1
ATOM 890 N N . LEU A 1 110 ? 23.044 2.637 -7.317 1.00 96.56 110 LEU A N 1
ATOM 891 C CA . LEU A 1 110 ? 23.761 2.946 -8.554 1.00 96.56 110 LEU A CA 1
ATOM 892 C C . LEU A 1 110 ? 24.013 1.691 -9.405 1.00 96.56 110 LEU A C 1
ATOM 894 O O . LEU A 1 110 ? 23.797 1.720 -10.614 1.00 96.56 110 LEU A O 1
ATOM 898 N N . GLN A 1 111 ? 24.430 0.578 -8.793 1.00 97.31 111 GLN A N 1
ATOM 899 C CA . GLN A 1 111 ? 24.634 -0.690 -9.505 1.00 97.31 111 GLN A CA 1
ATOM 900 C C . GLN A 1 111 ? 23.329 -1.229 -10.099 1.00 97.31 111 GLN A C 1
ATOM 902 O O . GLN A 1 111 ? 23.335 -1.717 -11.230 1.00 97.31 111 GLN A O 1
ATOM 907 N N . ALA A 1 112 ? 22.217 -1.111 -9.370 1.00 95.94 112 ALA A N 1
ATOM 908 C CA . ALA A 1 112 ? 20.899 -1.494 -9.859 1.00 95.94 112 ALA A CA 1
ATOM 909 C C . ALA A 1 112 ? 20.482 -0.634 -11.061 1.00 95.94 112 ALA A C 1
ATOM 911 O O . ALA A 1 112 ? 20.111 -1.183 -12.095 1.00 95.94 112 ALA A O 1
ATOM 912 N N . ALA A 1 113 ? 20.622 0.694 -10.976 1.00 94.88 113 ALA A N 1
ATOM 913 C CA . ALA A 1 113 ? 20.303 1.600 -12.080 1.00 94.88 113 ALA A CA 1
ATOM 914 C C . ALA A 1 113 ? 21.141 1.302 -13.336 1.00 94.88 113 ALA A C 1
ATOM 916 O O . ALA A 1 113 ? 20.595 1.141 -14.429 1.00 94.88 113 ALA A O 1
ATOM 917 N N . VAL A 1 114 ? 22.460 1.147 -13.178 1.00 95.94 114 VAL A N 1
ATOM 918 C CA . VAL A 1 114 ? 23.362 0.782 -14.282 1.00 95.94 114 VAL A CA 1
ATOM 919 C C . VAL A 1 114 ? 22.987 -0.580 -14.863 1.00 95.94 114 VAL A C 1
ATOM 921 O O . VAL A 1 114 ? 22.941 -0.738 -16.081 1.00 95.94 114 VAL A O 1
ATOM 924 N N . GLY A 1 115 ? 22.675 -1.563 -14.019 1.00 95.12 115 GLY A N 1
ATOM 925 C CA . GLY A 1 115 ? 22.237 -2.880 -14.465 1.00 95.12 115 GLY A CA 1
ATOM 926 C C . GLY A 1 115 ? 20.918 -2.840 -15.243 1.00 95.12 115 GLY A C 1
ATOM 927 O O . GLY A 1 115 ? 20.811 -3.479 -16.286 1.00 95.12 115 GLY A O 1
ATOM 928 N N . VAL A 1 116 ? 19.936 -2.054 -14.797 1.00 94.81 116 VAL A N 1
ATOM 929 C CA . VAL A 1 116 ? 18.646 -1.878 -15.485 1.00 94.81 116 VAL A CA 1
ATOM 930 C C . VAL A 1 116 ? 18.836 -1.241 -16.861 1.00 94.81 116 VAL A C 1
ATOM 932 O O . VAL A 1 116 ? 18.240 -1.719 -17.827 1.00 94.81 116 VAL A O 1
ATOM 935 N N . VAL A 1 117 ? 19.666 -0.196 -16.957 1.00 93.19 117 VAL A N 1
ATOM 936 C CA . VAL A 1 117 ? 19.846 0.591 -18.188 1.00 93.19 117 VAL A CA 1
ATOM 937 C C . VAL A 1 117 ? 20.793 -0.084 -19.175 1.00 93.19 117 VAL A C 1
ATOM 939 O O . VAL A 1 117 ? 20.488 -0.130 -20.358 1.00 93.19 117 VAL A O 1
ATOM 942 N N . GLN A 1 118 ? 21.932 -0.613 -18.727 1.00 93.50 118 GLN A N 1
ATOM 943 C CA . GLN A 1 118 ? 22.966 -1.131 -19.634 1.00 93.50 118 GLN A CA 1
ATOM 944 C C . GLN A 1 118 ? 22.875 -2.639 -19.858 1.00 93.50 118 GLN A C 1
ATOM 946 O O . GLN A 1 118 ? 23.270 -3.126 -20.911 1.00 93.50 118 GLN A O 1
ATOM 951 N N . LYS A 1 119 ? 22.386 -3.388 -18.864 1.00 91.12 119 LYS A N 1
ATOM 952 C CA . LYS A 1 119 ? 22.346 -4.860 -18.897 1.00 91.12 119 LYS A CA 1
ATOM 953 C C . LYS A 1 119 ? 20.927 -5.414 -18.996 1.00 91.12 119 LYS A C 1
ATOM 955 O O . LYS A 1 119 ? 20.754 -6.625 -18.928 1.00 91.12 119 LYS A O 1
ATOM 960 N N . GLY A 1 120 ? 19.923 -4.541 -19.095 1.00 92.19 120 GLY A N 1
ATOM 961 C CA . GLY A 1 120 ? 18.523 -4.944 -19.145 1.00 92.19 120 GLY A CA 1
ATOM 962 C C . GLY A 1 120 ? 18.076 -5.719 -17.905 1.00 92.19 120 GLY A C 1
ATOM 963 O O . GLY A 1 120 ? 17.192 -6.561 -18.019 1.00 92.19 120 GLY A O 1
ATOM 964 N N . LEU A 1 121 ? 18.677 -5.483 -16.727 1.00 94.06 121 LEU A N 1
ATOM 965 C CA . LEU A 1 121 ? 18.271 -6.194 -15.512 1.00 94.06 121 LEU A CA 1
ATOM 966 C C . LEU A 1 121 ? 16.787 -5.959 -15.239 1.00 94.06 121 LEU A C 1
ATOM 968 O O . LEU A 1 121 ? 16.331 -4.811 -15.194 1.00 94.06 121 LEU A O 1
ATOM 972 N N . ARG A 1 122 ? 16.053 -7.050 -15.029 1.00 94.31 122 ARG A N 1
ATOM 973 C CA . ARG A 1 122 ? 14.659 -7.052 -14.597 1.00 94.31 122 ARG A CA 1
ATOM 974 C C . ARG A 1 122 ? 14.454 -8.117 -13.512 1.00 94.31 122 ARG A C 1
ATOM 976 O O . ARG A 1 122 ? 15.190 -9.107 -13.502 1.00 94.31 122 ARG A O 1
ATOM 983 N N . PRO A 1 123 ? 13.501 -7.939 -12.581 1.00 90.75 123 PRO A N 1
ATOM 984 C CA . PRO A 1 123 ? 13.226 -8.949 -11.567 1.00 90.75 123 PRO A CA 1
ATOM 985 C C . PRO A 1 123 ? 12.735 -10.251 -12.206 1.00 90.75 123 PRO A C 1
ATOM 987 O O . PRO A 1 123 ? 12.016 -10.224 -13.202 1.00 90.75 123 PRO A O 1
ATOM 990 N N . ALA A 1 124 ? 13.086 -11.391 -11.612 1.00 89.12 124 ALA A N 1
ATOM 991 C CA . ALA A 1 124 ? 12.545 -12.670 -12.048 1.00 89.12 124 ALA A CA 1
ATOM 992 C C . ALA A 1 124 ? 11.038 -12.721 -11.765 1.00 89.12 124 ALA A C 1
ATOM 994 O O . ALA A 1 124 ? 10.603 -12.486 -10.635 1.00 89.12 124 ALA A O 1
ATOM 995 N N . ILE A 1 125 ? 10.248 -13.046 -12.786 1.00 89.12 125 ILE A N 1
ATOM 996 C CA . ILE A 1 125 ? 8.805 -13.216 -12.634 1.00 89.12 125 ILE A CA 1
ATOM 997 C C . ILE A 1 125 ? 8.547 -14.580 -11.963 1.00 89.12 125 ILE A C 1
ATOM 999 O O . ILE A 1 125 ? 9.087 -15.593 -12.418 1.00 89.12 125 ILE A O 1
ATOM 1003 N N . PRO A 1 126 ? 7.758 -14.644 -10.872 1.00 88.19 126 PRO A N 1
ATOM 1004 C CA . PRO A 1 126 ? 7.418 -15.909 -10.225 1.00 88.19 126 PRO A CA 1
ATOM 1005 C C . PRO A 1 126 ? 6.757 -16.911 -11.181 1.00 88.19 126 PRO A C 1
ATOM 1007 O O . PRO A 1 126 ? 5.966 -16.540 -12.044 1.00 88.19 126 PRO A O 1
ATOM 1010 N N . ARG A 1 127 ? 7.031 -18.209 -10.993 1.00 84.81 127 ARG A N 1
ATOM 1011 C CA . ARG A 1 127 ? 6.526 -19.284 -11.877 1.00 84.81 127 ARG A CA 1
ATOM 1012 C C . ARG A 1 127 ? 5.002 -19.429 -11.881 1.00 84.81 127 ARG A C 1
ATOM 1014 O O . ARG A 1 127 ? 4.451 -19.996 -12.811 1.00 84.81 127 ARG A O 1
ATOM 1021 N N . ASN A 1 128 ? 4.340 -18.960 -10.829 1.00 84.31 128 ASN A N 1
ATOM 1022 C CA . ASN A 1 128 ? 2.889 -18.994 -10.676 1.00 84.31 128 ASN A CA 1
ATOM 1023 C C . ASN A 1 128 ? 2.203 -17.699 -11.140 1.00 84.31 128 ASN A C 1
ATOM 1025 O O . ASN A 1 128 ? 1.025 -17.498 -10.850 1.00 84.31 128 ASN A O 1
ATOM 1029 N N . THR A 1 129 ? 2.923 -16.800 -11.813 1.00 87.56 129 THR A N 1
ATOM 1030 C CA . THR A 1 129 ? 2.328 -15.596 -12.392 1.00 87.56 129 THR A CA 1
ATOM 1031 C C . THR A 1 129 ? 1.488 -15.962 -13.614 1.00 87.56 129 THR A C 1
ATOM 1033 O O . THR A 1 129 ? 1.935 -16.707 -14.484 1.00 87.56 129 THR A O 1
ATOM 1036 N N . HIS A 1 130 ? 0.270 -15.421 -13.687 1.00 88.62 130 HIS A N 1
ATOM 1037 C CA . HIS A 1 130 ? -0.654 -15.657 -14.794 1.00 88.62 130 HIS A CA 1
ATOM 1038 C C . HIS A 1 130 ? -0.040 -15.240 -16.149 1.00 88.62 130 HIS A C 1
ATOM 1040 O O . HIS A 1 130 ? 0.490 -14.128 -16.225 1.00 88.62 130 HIS A O 1
ATOM 1046 N N . PRO A 1 131 ? -0.151 -16.042 -17.228 1.00 90.88 131 PRO A N 1
ATOM 1047 C CA . PRO A 1 131 ? 0.514 -15.768 -18.508 1.00 90.88 131 PRO A CA 1
ATOM 1048 C C . PRO A 1 131 ? 0.226 -14.380 -19.095 1.00 90.88 131 PRO A C 1
ATOM 1050 O O . PRO A 1 131 ? 1.150 -13.706 -19.538 1.00 90.88 131 PRO A O 1
ATOM 1053 N N . LEU A 1 132 ? -1.025 -13.904 -19.017 1.00 90.25 132 LEU A N 1
ATOM 1054 C CA . LEU A 1 132 ? -1.380 -12.554 -19.491 1.00 90.25 132 LEU A CA 1
ATOM 1055 C C . LEU A 1 132 ? -0.651 -11.444 -18.713 1.00 90.25 132 LEU A C 1
ATOM 1057 O O . LEU A 1 132 ? -0.298 -10.411 -19.278 1.00 90.25 132 LEU A O 1
ATOM 1061 N N . LEU A 1 133 ? -0.397 -11.658 -17.418 1.00 92.12 133 LEU A N 1
ATOM 1062 C CA . LEU A 1 133 ? 0.337 -10.701 -16.595 1.00 92.12 133 LEU A CA 1
ATOM 1063 C C . LEU A 1 133 ? 1.841 -10.762 -16.884 1.00 92.12 133 LEU A C 1
ATOM 1065 O O . LEU A 1 133 ? 2.491 -9.721 -16.877 1.00 92.12 133 LEU A O 1
ATOM 1069 N N . VAL A 1 134 ? 2.388 -11.952 -17.170 1.00 93.94 134 VAL A N 1
ATOM 1070 C CA . VAL A 1 134 ? 3.775 -12.105 -17.645 1.00 93.94 134 VAL A CA 1
ATOM 1071 C C . VAL A 1 134 ? 3.976 -11.296 -18.926 1.00 93.94 134 VAL A C 1
ATOM 1073 O O . VAL A 1 134 ? 4.876 -10.465 -18.976 1.00 93.94 134 VAL A O 1
ATOM 1076 N N . GLU A 1 135 ? 3.088 -11.462 -19.908 1.00 94.00 135 GLU A N 1
ATOM 1077 C CA . GLU A 1 135 ? 3.154 -10.747 -21.187 1.00 94.00 135 GLU A CA 1
ATOM 1078 C C . GLU A 1 135 ? 3.074 -9.222 -21.003 1.00 94.00 135 GLU A C 1
ATOM 1080 O O . GLU A 1 135 ? 3.844 -8.472 -21.607 1.00 94.00 135 GLU A O 1
ATOM 1085 N N . LEU A 1 136 ? 2.171 -8.742 -20.139 1.00 95.50 136 LEU A N 1
ATOM 1086 C CA . LEU A 1 136 ? 2.055 -7.312 -19.848 1.00 95.50 136 LEU A CA 1
ATOM 1087 C C . LEU A 1 136 ? 3.328 -6.760 -19.197 1.00 95.50 136 LEU A C 1
ATOM 1089 O O . LEU A 1 136 ? 3.837 -5.725 -19.627 1.00 95.50 136 LEU A O 1
ATOM 1093 N N . LEU A 1 137 ? 3.859 -7.444 -18.176 1.00 95.50 137 LEU A N 1
ATOM 1094 C CA . LEU A 1 137 ? 5.123 -7.059 -17.541 1.00 95.50 137 LEU A CA 1
ATOM 1095 C C . LEU A 1 137 ? 6.251 -7.015 -18.576 1.00 95.50 137 LEU A C 1
ATOM 1097 O O . LEU A 1 137 ? 7.047 -6.073 -18.575 1.00 95.50 137 LEU A O 1
ATOM 1101 N N . GLU A 1 138 ? 6.260 -7.982 -19.496 1.00 94.50 138 GLU A N 1
ATOM 1102 C CA . GLU A 1 138 ? 7.254 -8.082 -20.554 1.00 94.50 138 GLU A CA 1
ATOM 1103 C C . GLU A 1 138 ? 7.195 -6.955 -21.593 1.00 94.50 138 GLU A C 1
ATOM 1105 O O . GLU A 1 138 ? 8.216 -6.536 -22.144 1.00 94.50 138 GLU A O 1
ATOM 1110 N N . LYS A 1 139 ? 6.006 -6.419 -21.849 1.00 95.62 139 LYS A N 1
ATOM 1111 C CA . LYS A 1 139 ? 5.811 -5.239 -22.700 1.00 95.62 139 LYS A CA 1
ATOM 1112 C C . LYS A 1 139 ? 6.181 -3.949 -21.968 1.00 95.62 139 LYS A C 1
ATOM 1114 O O . LYS A 1 139 ? 6.894 -3.105 -22.506 1.00 95.62 139 LYS A O 1
ATOM 1119 N N . CYS A 1 140 ? 5.775 -3.810 -20.708 1.00 96.31 140 CYS A N 1
ATOM 1120 C CA . CYS A 1 140 ? 6.059 -2.621 -19.901 1.00 96.31 140 CYS A CA 1
ATOM 1121 C C . CYS A 1 140 ? 7.557 -2.393 -19.667 1.00 96.31 140 CYS A C 1
ATOM 1123 O O . CYS A 1 140 ? 8.004 -1.255 -19.517 1.00 96.31 140 CYS A O 1
ATOM 1125 N N . TRP A 1 141 ? 8.350 -3.463 -19.617 1.00 94.62 141 TRP A N 1
ATOM 1126 C CA . TRP A 1 141 ? 9.757 -3.381 -19.240 1.00 94.62 141 TRP A CA 1
ATOM 1127 C C . TRP A 1 141 ? 10.738 -3.332 -20.424 1.00 94.62 141 TRP A C 1
ATOM 1129 O O . TRP A 1 141 ? 11.949 -3.471 -20.206 1.00 94.62 141 TRP A O 1
ATOM 1139 N N . GLN A 1 142 ? 10.235 -3.152 -21.656 1.00 95.00 142 GLN A N 1
ATOM 1140 C CA . GLN A 1 142 ? 11.041 -3.135 -22.881 1.00 95.00 142 GLN A CA 1
ATOM 1141 C C . GLN A 1 142 ? 12.202 -2.143 -22.786 1.00 95.00 142 GLN A C 1
ATOM 1143 O O . GLN A 1 142 ? 12.093 -1.064 -22.188 1.00 95.00 142 GLN A O 1
ATOM 1148 N N . GLN A 1 143 ? 13.349 -2.538 -23.339 1.00 92.94 143 GLN A N 1
ATOM 1149 C CA . GLN A 1 143 ? 14.562 -1.729 -23.263 1.00 92.94 143 GLN A CA 1
ATOM 1150 C C . GLN A 1 143 ? 14.400 -0.425 -24.046 1.00 92.94 143 GLN A C 1
ATOM 1152 O O . GLN A 1 143 ? 14.746 0.637 -23.532 1.00 92.94 143 GLN A O 1
ATOM 1157 N N . ASP A 1 144 ? 13.825 -0.518 -25.243 1.00 93.69 144 ASP A N 1
ATOM 1158 C CA . ASP A 1 144 ? 13.393 0.631 -26.026 1.00 93.69 144 ASP A CA 1
ATOM 1159 C C . ASP A 1 144 ? 12.095 1.205 -25.424 1.00 93.69 144 ASP A C 1
ATOM 1161 O O . ASP A 1 144 ? 11.090 0.490 -25.355 1.00 93.69 144 ASP A O 1
AT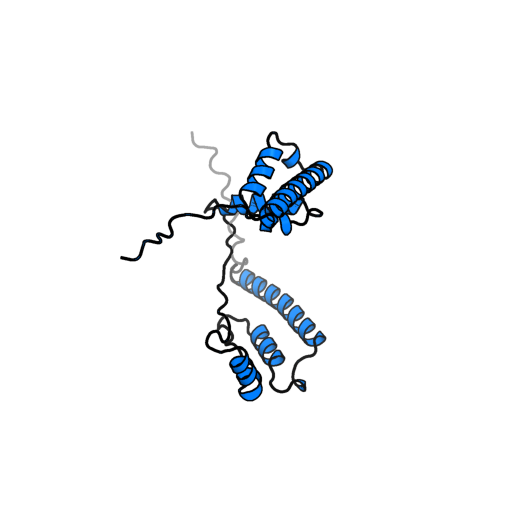OM 1165 N N . PRO A 1 145 ? 12.087 2.472 -24.967 1.00 93.88 145 PRO A N 1
ATOM 1166 C CA . PRO A 1 145 ? 10.885 3.113 -24.447 1.00 93.88 145 PRO A CA 1
ATOM 1167 C C . PRO A 1 145 ? 9.737 3.189 -25.458 1.00 93.88 145 PRO A C 1
ATOM 1169 O O . PRO A 1 145 ? 8.589 3.175 -25.035 1.00 93.88 145 PRO A O 1
ATOM 1172 N N . SER A 1 146 ? 10.030 3.244 -26.761 1.00 95.81 146 SER A N 1
ATOM 1173 C CA . SER A 1 146 ? 9.012 3.361 -27.815 1.00 95.81 146 SER A CA 1
ATOM 1174 C C . SER A 1 146 ? 8.214 2.076 -28.049 1.00 95.81 146 SER A C 1
ATOM 1176 O O . SER A 1 146 ? 7.132 2.122 -28.622 1.00 95.81 146 SER A O 1
ATOM 1178 N N . LEU A 1 147 ? 8.729 0.932 -27.585 1.00 96.00 147 LEU A N 1
ATOM 1179 C CA . LEU A 1 147 ? 8.049 -0.365 -27.657 1.00 96.00 147 LEU A CA 1
ATOM 1180 C C . LEU A 1 147 ? 7.158 -0.637 -26.440 1.00 96.00 147 LEU A C 1
ATOM 1182 O O . LEU A 1 147 ? 6.528 -1.694 -26.360 1.00 96.00 147 LEU A O 1
ATOM 1186 N N . ARG A 1 148 ? 7.154 0.265 -25.455 1.00 97.38 148 ARG A N 1
ATOM 1187 C CA . ARG A 1 148 ? 6.327 0.114 -24.260 1.00 97.38 148 ARG A CA 1
ATOM 1188 C C . ARG A 1 148 ? 4.895 0.546 -24.577 1.00 97.38 148 ARG A C 1
ATOM 1190 O O . ARG A 1 148 ? 4.714 1.505 -25.319 1.00 97.38 148 ARG A O 1
ATOM 1197 N N . PRO A 1 149 ? 3.894 -0.130 -23.998 1.00 97.25 149 PRO A N 1
ATOM 1198 C CA . PRO A 1 149 ? 2.504 0.239 -24.196 1.00 97.25 149 PRO A CA 1
ATOM 1199 C C . PRO A 1 149 ? 2.215 1.593 -23.551 1.00 97.25 149 PRO A C 1
ATOM 1201 O O . PRO A 1 149 ? 2.716 1.905 -22.464 1.00 97.25 149 PRO A O 1
ATOM 1204 N N . GLU A 1 150 ? 1.350 2.366 -24.197 1.00 97.50 150 GLU A N 1
ATOM 1205 C CA . GLU A 1 150 ? 0.779 3.567 -23.602 1.00 97.50 150 GLU A CA 1
ATOM 1206 C C . GLU 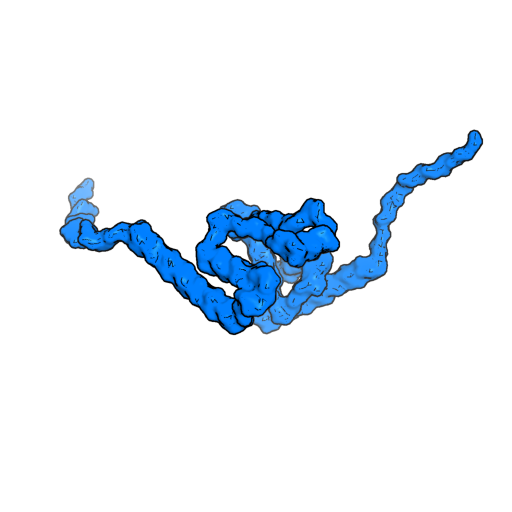A 1 150 ? -0.118 3.208 -22.414 1.00 97.50 150 GLU A C 1
ATOM 1208 O O . GLU A 1 150 ? -0.665 2.106 -22.307 1.00 97.50 150 GLU A O 1
ATOM 1213 N N . PHE A 1 151 ? -0.310 4.156 -21.498 1.00 96.81 151 PHE A N 1
ATOM 1214 C CA . PHE A 1 151 ? -1.080 3.894 -20.280 1.00 96.81 151 PHE A CA 1
ATOM 1215 C C . PHE A 1 151 ? -2.521 3.435 -20.568 1.00 96.81 151 PHE A C 1
ATOM 1217 O O . PHE A 1 151 ? -3.048 2.579 -19.857 1.00 96.81 151 PHE A O 1
ATOM 1224 N N . SER A 1 152 ? -3.144 3.949 -21.632 1.00 97.19 152 SER A N 1
ATOM 1225 C CA . SER A 1 152 ? -4.464 3.502 -22.092 1.00 97.19 152 SER A CA 1
ATOM 1226 C C . SER A 1 152 ? -4.480 2.018 -22.463 1.00 97.19 152 SER A C 1
ATOM 1228 O O . SER A 1 152 ? -5.370 1.293 -22.025 1.00 97.19 152 SER A O 1
ATOM 1230 N N . GLU A 1 153 ? -3.466 1.541 -23.186 1.00 96.19 153 GLU A N 1
ATOM 1231 C CA . GLU A 1 153 ? -3.339 0.129 -23.564 1.00 96.19 153 GLU A CA 1
ATOM 1232 C C . GLU A 1 153 ? -3.133 -0.757 -22.330 1.00 96.19 153 GLU A C 1
ATOM 1234 O O . GLU A 1 153 ? -3.731 -1.827 -22.214 1.00 96.19 153 GLU A O 1
ATOM 1239 N N . ILE A 1 154 ? -2.340 -0.292 -21.356 1.00 96.69 154 ILE A N 1
ATOM 1240 C CA . ILE A 1 154 ? -2.147 -0.998 -20.081 1.00 96.69 154 ILE A CA 1
ATOM 1241 C C . ILE A 1 154 ? -3.491 -1.183 -19.363 1.00 96.69 154 ILE A C 1
ATOM 1243 O O . ILE A 1 154 ? -3.778 -2.277 -18.870 1.00 96.69 154 ILE A O 1
ATOM 1247 N N . LEU A 1 155 ? -4.332 -0.143 -19.315 1.00 95.69 155 LEU A N 1
ATOM 1248 C CA . LEU A 1 155 ? -5.657 -0.228 -18.696 1.00 95.69 155 LEU A CA 1
ATOM 1249 C C . LEU A 1 155 ? -6.567 -1.221 -19.420 1.00 95.69 155 LEU A C 1
ATOM 1251 O O . LEU A 1 155 ? -7.224 -2.026 -18.757 1.00 95.69 155 LEU A O 1
ATOM 1255 N N . GLU A 1 156 ? -6.591 -1.199 -20.751 1.00 95.06 156 GLU A N 1
ATOM 1256 C CA . GLU A 1 156 ? -7.384 -2.140 -21.549 1.00 95.06 156 GLU A CA 1
ATOM 1257 C C . GLU A 1 156 ? -6.974 -3.593 -21.277 1.00 95.06 156 GLU A C 1
ATOM 1259 O O . GLU A 1 156 ? -7.833 -4.449 -21.034 1.00 95.06 156 GLU A O 1
ATOM 1264 N N . ILE A 1 157 ? -5.665 -3.865 -21.221 1.00 92.38 157 ILE A N 1
ATOM 1265 C CA . ILE A 1 157 ? -5.125 -5.196 -20.919 1.00 92.38 157 ILE A CA 1
ATOM 1266 C C . ILE A 1 157 ? -5.485 -5.611 -19.485 1.00 92.38 157 ILE A C 1
ATOM 1268 O O . ILE A 1 157 ? -5.972 -6.722 -19.273 1.00 92.38 157 ILE A O 1
ATOM 1272 N N . LEU A 1 158 ? -5.316 -4.728 -18.494 1.00 93.50 158 LEU A N 1
ATOM 1273 C CA . LEU A 1 158 ? -5.668 -5.005 -17.093 1.00 93.50 158 LEU A CA 1
ATOM 1274 C C . LEU A 1 158 ? -7.163 -5.303 -16.916 1.00 93.50 158 LEU A C 1
ATOM 1276 O O . LEU A 1 158 ? -7.530 -6.261 -16.232 1.00 93.50 158 LEU A O 1
ATOM 1280 N N . GLN A 1 159 ? -8.035 -4.529 -17.562 1.00 93.38 159 GLN A N 1
ATOM 1281 C CA . GLN A 1 159 ? -9.483 -4.749 -17.519 1.00 93.38 159 GLN A CA 1
ATOM 1282 C C . GLN A 1 159 ? -9.886 -6.052 -18.215 1.00 93.38 159 GLN A C 1
ATOM 1284 O O . GLN A 1 159 ? -10.766 -6.774 -17.737 1.00 93.38 159 GLN A O 1
ATOM 1289 N N . TYR A 1 160 ? -9.254 -6.376 -19.344 1.00 91.62 160 TYR A N 1
ATOM 1290 C CA . TYR A 1 160 ? -9.449 -7.654 -20.019 1.00 91.62 160 TYR A CA 1
ATOM 1291 C C . TYR A 1 160 ? -9.035 -8.833 -19.128 1.00 91.62 160 TYR A C 1
ATOM 1293 O O . TYR A 1 160 ? -9.821 -9.767 -18.965 1.00 91.62 160 TYR A O 1
ATOM 1301 N N . MET A 1 161 ? -7.865 -8.762 -18.484 1.00 90.12 161 MET A N 1
ATOM 1302 C CA . MET A 1 161 ? -7.400 -9.789 -17.544 1.00 90.12 161 MET A CA 1
ATOM 1303 C C . MET A 1 161 ? -8.369 -9.977 -16.375 1.00 90.12 161 MET A C 1
ATOM 1305 O O . MET A 1 161 ? -8.738 -11.110 -16.072 1.00 90.12 161 MET A O 1
ATOM 1309 N N . GLY A 1 162 ? -8.844 -8.884 -15.767 1.00 88.38 162 GLY A N 1
ATOM 1310 C CA . GLY A 1 162 ? -9.818 -8.948 -14.674 1.00 88.38 162 GLY A CA 1
ATOM 1311 C C . GLY A 1 162 ? -11.112 -9.670 -15.068 1.00 88.38 162 GLY A C 1
ATOM 1312 O O . GLY A 1 162 ? -11.629 -10.482 -14.300 1.00 88.38 162 GLY A O 1
ATOM 1313 N N . ARG A 1 163 ? -11.605 -9.445 -16.296 1.00 88.88 163 ARG A N 1
ATOM 1314 C CA . ARG A 1 163 ? -12.771 -10.166 -16.838 1.00 88.88 163 ARG A CA 1
ATOM 1315 C C . ARG A 1 163 ? -12.467 -11.641 -17.105 1.00 88.88 163 ARG A C 1
ATOM 1317 O O . ARG A 1 163 ? -13.266 -12.494 -16.726 1.00 88.88 163 ARG A O 1
ATOM 1324 N N . LYS A 1 164 ? -11.317 -11.946 -17.712 1.00 82.50 164 LYS A N 1
ATOM 1325 C CA . LYS A 1 164 ? -10.923 -13.317 -18.076 1.00 82.50 164 LYS A CA 1
ATOM 1326 C C . LYS A 1 164 ? -10.721 -14.222 -16.870 1.00 82.50 164 LYS A C 1
ATOM 1328 O O . LYS A 1 164 ? -11.259 -15.324 -16.846 1.00 82.50 164 LYS A O 1
ATOM 1333 N N . MET A 1 165 ? -10.045 -13.729 -15.839 1.00 74.12 165 MET A N 1
ATOM 1334 C CA . MET A 1 165 ? -9.818 -14.497 -14.613 1.00 74.12 165 MET A CA 1
ATOM 1335 C C . MET A 1 165 ? -11.139 -14.827 -13.890 1.00 74.12 165 MET A C 1
ATOM 1337 O O . MET A 1 165 ? -11.287 -15.923 -13.355 1.00 74.12 165 MET A O 1
ATOM 1341 N N . CYS A 1 166 ? -12.148 -13.945 -13.961 1.00 67.50 166 CYS A N 1
ATOM 1342 C CA . CYS A 1 166 ? -13.496 -14.235 -13.451 1.00 67.50 166 CYS A CA 1
ATOM 1343 C C . CYS A 1 166 ? -14.241 -15.315 -14.267 1.00 67.50 166 CYS A C 1
ATOM 1345 O O . CYS A 1 166 ? -15.092 -16.020 -13.725 1.00 67.50 166 CYS A O 1
ATOM 1347 N N . GLU A 1 167 ? -13.987 -15.426 -15.576 1.00 73.69 167 GLU A N 1
ATOM 1348 C CA . GLU A 1 167 ? -14.589 -16.447 -16.450 1.00 73.69 167 GLU A CA 1
ATOM 1349 C C . GLU A 1 167 ? -13.964 -17.830 -16.215 1.00 73.69 167 GLU A C 1
ATOM 1351 O O . GLU A 1 167 ? -14.691 -18.815 -16.073 1.00 73.69 167 GLU A O 1
ATOM 1356 N N . GLU A 1 168 ? -12.635 -17.903 -16.119 1.00 68.19 168 GLU A N 1
ATOM 1357 C CA . GLU A 1 168 ? -11.880 -19.144 -15.891 1.00 68.19 168 GLU A CA 1
ATOM 1358 C C . GLU A 1 168 ? -12.179 -19.765 -14.522 1.00 68.19 168 GLU A C 1
ATOM 1360 O O . GLU A 1 168 ? -12.383 -20.978 -14.416 1.00 68.19 168 GLU A O 1
ATOM 1365 N N . GLU A 1 169 ? -12.311 -18.942 -13.478 1.00 63.41 169 GLU A N 1
ATOM 1366 C CA . GLU A 1 169 ? -12.716 -19.399 -12.145 1.00 63.41 169 GLU A CA 1
ATOM 1367 C C . GLU A 1 169 ? -14.127 -20.017 -12.170 1.00 63.41 169 GLU A C 1
ATOM 1369 O O . GLU A 1 169 ? -14.372 -21.075 -11.583 1.00 63.41 169 GLU A O 1
ATOM 1374 N N . ARG A 1 170 ? -15.057 -19.420 -12.931 1.00 63.03 170 ARG A N 1
ATOM 1375 C CA . ARG A 1 170 ? -16.425 -19.938 -13.113 1.00 63.03 170 ARG A CA 1
ATOM 1376 C C . ARG A 1 170 ? -16.467 -21.214 -13.954 1.00 63.03 170 ARG A C 1
ATOM 1378 O O . ARG A 1 170 ? -17.259 -22.103 -13.647 1.00 63.03 170 ARG A O 1
ATOM 1385 N N . ALA A 1 171 ? -15.637 -21.324 -14.989 1.00 61.88 171 ALA A N 1
ATOM 1386 C CA . ALA A 1 171 ? -15.537 -22.519 -15.826 1.00 61.88 171 ALA A CA 1
ATOM 1387 C C . ALA A 1 171 ? -14.949 -23.709 -15.051 1.00 61.88 171 ALA A C 1
ATOM 1389 O O . ALA A 1 171 ? -15.495 -24.809 -15.103 1.00 61.88 171 ALA A O 1
ATOM 1390 N N . THR A 1 172 ? -13.915 -23.466 -14.244 1.00 60.94 172 THR A N 1
ATOM 1391 C CA . THR A 1 172 ? -13.293 -24.479 -13.378 1.00 60.94 172 THR A CA 1
ATOM 1392 C C . THR A 1 172 ? -14.273 -24.963 -12.303 1.00 60.94 172 THR A C 1
ATOM 1394 O O . THR A 1 172 ? -14.375 -26.157 -12.032 1.00 60.94 172 THR A O 1
ATOM 1397 N N . LYS A 1 173 ? -15.090 -24.060 -11.741 1.00 57.84 173 LYS A N 1
ATOM 1398 C CA . LYS A 1 173 ? -16.147 -24.414 -10.777 1.00 57.84 173 LYS A CA 1
ATOM 1399 C C . LYS A 1 173 ? -17.295 -25.214 -11.408 1.00 57.84 173 LYS A C 1
ATOM 1401 O O . LYS A 1 173 ? -17.870 -26.063 -10.738 1.00 57.84 173 LYS A O 1
ATOM 1406 N N . ARG A 1 174 ? -17.602 -24.972 -12.689 1.00 57.12 174 ARG A N 1
ATOM 1407 C CA . ARG A 1 174 ? -18.584 -25.744 -13.477 1.00 57.12 174 ARG A CA 1
ATOM 1408 C C . ARG A 1 174 ? -18.074 -27.126 -13.884 1.00 57.12 174 ARG A C 1
ATOM 1410 O O . ARG A 1 174 ? -18.882 -28.029 -13.992 1.00 57.12 174 ARG A O 1
ATOM 1417 N N . GLN A 1 175 ? -16.769 -27.296 -14.091 1.00 56.00 175 GLN A N 1
ATOM 1418 C CA . GLN A 1 175 ? -16.164 -28.604 -14.379 1.00 56.00 175 GLN A CA 1
ATOM 1419 C C . GLN A 1 175 ? -15.952 -29.445 -13.110 1.00 56.00 175 GLN A C 1
ATOM 1421 O O . GLN A 1 175 ? -16.043 -30.666 -13.163 1.00 56.00 175 GLN A O 1
ATOM 1426 N N . ASN A 1 176 ? -15.723 -28.800 -11.960 1.00 52.91 176 ASN A N 1
ATOM 1427 C CA . ASN A 1 176 ? -15.592 -29.474 -10.662 1.00 52.91 176 ASN A CA 1
ATOM 1428 C C . ASN A 1 176 ? -16.942 -29.835 -10.010 1.00 52.91 176 ASN A C 1
ATOM 1430 O O . ASN A 1 176 ? -16.966 -30.581 -9.033 1.00 52.91 176 ASN A O 1
ATOM 1434 N N . LEU A 1 177 ? -18.059 -29.325 -10.537 1.00 52.81 177 LEU A N 1
ATOM 1435 C CA . LEU A 1 177 ? -19.404 -29.814 -10.242 1.00 52.81 177 LEU A CA 1
ATOM 1436 C C . LEU A 1 177 ? -19.795 -30.736 -11.405 1.00 52.81 177 LEU A C 1
ATOM 1438 O O . LEU A 1 177 ? -20.286 -30.263 -12.425 1.00 52.81 177 LEU A O 1
ATOM 1442 N N . GLY A 1 178 ? -19.470 -32.027 -11.289 1.00 43.72 178 GLY A N 1
ATOM 1443 C CA . GLY A 1 178 ? -19.755 -33.027 -12.323 1.00 43.72 178 GLY A CA 1
ATOM 1444 C C . GLY A 1 178 ? -21.202 -32.969 -12.829 1.00 43.72 178 GLY A C 1
ATOM 1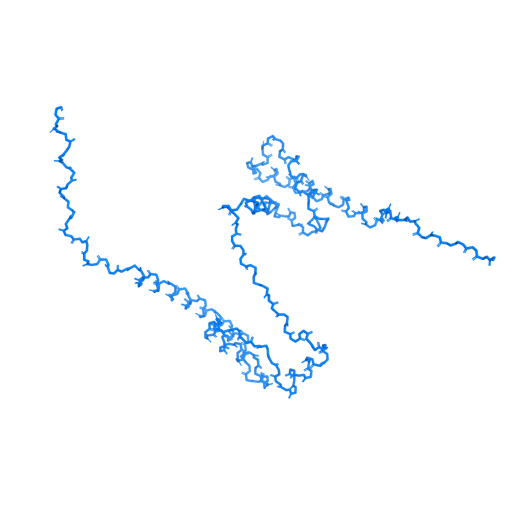445 O O . GLY A 1 178 ? -22.104 -32.575 -12.089 1.00 43.72 178 GLY A O 1
ATOM 1446 N N . ASP A 1 179 ? -21.383 -33.339 -14.101 1.00 44.12 179 ASP A N 1
ATOM 1447 C CA . ASP A 1 179 ? -22.648 -33.367 -14.849 1.00 44.12 179 ASP A CA 1
ATOM 1448 C C . ASP A 1 179 ? -23.903 -33.572 -13.971 1.00 44.12 179 ASP A C 1
ATOM 1450 O O . ASP A 1 179 ? -24.086 -34.654 -13.410 1.00 44.12 179 ASP A O 1
ATOM 1454 N N . PRO A 1 180 ? -24.849 -32.612 -13.915 1.00 45.28 180 PRO A N 1
ATOM 1455 C CA . PRO A 1 180 ? -26.129 -32.808 -13.229 1.00 45.28 180 PRO A CA 1
ATOM 1456 C C . PRO A 1 180 ? -27.100 -33.748 -13.964 1.00 45.28 180 PRO A C 1
ATOM 1458 O O . PRO A 1 180 ? -28.273 -33.800 -13.608 1.00 45.28 180 PRO A O 1
ATOM 1461 N N . CYS A 1 181 ? -26.670 -34.454 -15.014 1.00 48.44 181 CYS A N 1
ATOM 1462 C CA . CYS A 1 181 ? -27.585 -35.104 -15.957 1.00 48.44 181 CYS A CA 1
ATOM 1463 C C . CYS A 1 181 ? -27.742 -36.628 -15.785 1.00 48.44 181 CYS A C 1
ATOM 1465 O O . CYS A 1 181 ? -28.230 -37.288 -16.696 1.00 48.44 181 CYS A O 1
ATOM 1467 N N . GLN A 1 182 ? -27.361 -37.211 -14.641 1.00 45.50 182 GLN A N 1
ATOM 1468 C CA . GLN A 1 182 ? -27.634 -38.635 -14.348 1.00 45.50 182 GLN A CA 1
ATOM 1469 C C . GLN A 1 182 ? -28.278 -38.900 -12.978 1.00 45.50 182 GLN A C 1
ATOM 1471 O O . GLN A 1 182 ? -28.265 -40.029 -12.500 1.00 45.50 182 GLN A O 1
ATOM 1476 N N . LEU A 1 183 ? -28.858 -37.888 -12.327 1.00 46.03 183 LEU A N 1
ATOM 1477 C CA . LEU A 1 183 ? -29.433 -38.055 -10.984 1.00 46.03 183 LEU A CA 1
ATOM 1478 C C . LEU A 1 183 ? -30.813 -37.407 -10.826 1.00 46.03 183 LEU A C 1
ATOM 1480 O O . LEU A 1 183 ? -31.143 -36.840 -9.790 1.00 46.03 183 LEU A O 1
ATOM 1484 N N . VAL A 1 184 ? -31.638 -37.530 -11.862 1.00 43.62 184 VAL A N 1
ATOM 1485 C CA . VAL A 1 184 ? -33.091 -37.376 -11.763 1.00 43.62 184 VAL A CA 1
ATOM 1486 C C . VAL A 1 184 ? -33.711 -38.587 -12.443 1.00 43.62 184 VAL A C 1
ATOM 1488 O O . VAL A 1 184 ? -33.771 -38.603 -13.656 1.00 43.62 184 VAL A O 1
ATOM 1491 N N . ASP A 1 185 ? -34.031 -39.629 -11.670 1.00 42.16 185 ASP A N 1
ATOM 1492 C CA . ASP A 1 185 ? -35.060 -40.640 -12.005 1.00 42.16 185 ASP A CA 1
ATOM 1493 C C . ASP A 1 185 ? -35.297 -41.691 -10.891 1.00 42.16 185 ASP A C 1
ATOM 1495 O O . ASP A 1 185 ? -36.130 -42.575 -11.056 1.00 42.16 185 ASP A O 1
ATOM 1499 N N . GLU A 1 186 ? -34.674 -41.586 -9.705 1.00 39.56 186 GLU A N 1
ATOM 1500 C CA . GLU A 1 186 ? -34.968 -42.498 -8.572 1.00 39.56 186 GLU A CA 1
ATOM 1501 C C . GLU A 1 186 ? -35.277 -41.790 -7.242 1.00 39.56 186 GLU A C 1
ATOM 1503 O O . GLU A 1 186 ? -34.999 -42.298 -6.155 1.00 39.56 186 GLU A O 1
ATOM 1508 N N . TRP A 1 187 ? -35.892 -40.608 -7.291 1.00 28.50 187 TRP A N 1
ATOM 1509 C CA . TRP A 1 187 ? -36.419 -39.981 -6.076 1.00 28.50 187 TRP A CA 1
ATOM 1510 C C . TRP A 1 187 ? -37.788 -39.361 -6.335 1.00 28.50 187 TRP A C 1
ATOM 1512 O O . TRP A 1 187 ? -37.875 -38.202 -6.745 1.00 28.50 187 TRP A O 1
ATOM 1522 N N . PRO A 1 188 ? -38.866 -40.153 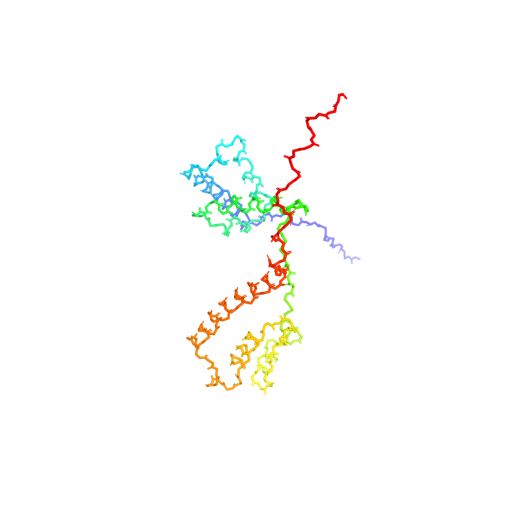-6.164 1.00 41.00 188 PRO A N 1
ATOM 1523 C CA . PRO A 1 188 ? -39.781 -39.843 -5.061 1.00 41.00 188 PRO A CA 1
ATOM 1524 C C . PRO A 1 188 ? -40.591 -41.066 -4.558 1.00 41.00 188 PRO A C 1
ATOM 1526 O O . PRO A 1 188 ? -41.761 -41.169 -4.897 1.00 41.00 188 PRO A O 1
ATOM 1529 N N . LEU A 1 189 ? -40.043 -41.995 -3.752 1.00 39.75 189 LEU A N 1
ATOM 1530 C CA . LEU A 1 189 ? -40.866 -43.101 -3.186 1.00 39.75 189 LEU A CA 1
ATOM 1531 C C . LEU A 1 189 ? -40.456 -43.666 -1.802 1.00 39.75 189 LEU A C 1
ATOM 1533 O O . LEU A 1 189 ? -40.941 -44.724 -1.416 1.00 39.75 189 LEU A O 1
ATOM 1537 N N . LYS A 1 190 ? -39.618 -42.998 -0.996 1.00 42.38 190 LYS A N 1
ATOM 1538 C CA . LYS A 1 190 ? -39.282 -43.490 0.366 1.00 42.38 190 LYS A CA 1
ATOM 1539 C C . LYS A 1 190 ? -39.471 -42.455 1.473 1.00 42.38 190 LYS A C 1
ATOM 1541 O O . LYS A 1 190 ? -38.575 -42.213 2.271 1.00 42.38 190 LYS A O 1
ATOM 1546 N N . MET A 1 191 ? -40.658 -41.859 1.524 1.00 43.28 191 MET A N 1
ATOM 1547 C CA . MET A 1 191 ? -41.141 -41.102 2.687 1.00 43.28 191 MET A CA 1
ATOM 1548 C C . MET A 1 191 ? -42.597 -41.489 2.967 1.00 43.28 191 MET A C 1
ATOM 1550 O O . MET A 1 191 ? -43.489 -40.653 2.890 1.00 43.28 191 MET A O 1
ATOM 1554 N N . GLN A 1 192 ? -42.848 -42.782 3.189 1.00 44.38 192 GLN A N 1
ATOM 1555 C CA . GLN A 1 192 ? -44.150 -43.288 3.639 1.00 44.38 192 GLN A CA 1
ATOM 1556 C C . GLN A 1 192 ? -44.041 -44.738 4.138 1.00 44.38 192 GLN A C 1
ATOM 1558 O O . GLN A 1 192 ? -44.752 -45.612 3.673 1.00 44.38 192 GLN A O 1
ATOM 1563 N N . GLU A 1 193 ? -43.114 -45.030 5.056 1.00 47.25 193 GLU A N 1
ATOM 1564 C CA . GLU A 1 193 ? -43.070 -46.351 5.711 1.00 47.25 193 GLU A CA 1
ATOM 1565 C C . GLU A 1 193 ? -42.314 -46.290 7.052 1.00 47.25 193 GLU A C 1
ATOM 1567 O O . GLU A 1 193 ? -41.326 -46.977 7.285 1.00 47.25 193 GLU A O 1
ATOM 1572 N N . ASN A 1 194 ? -42.757 -45.410 7.951 1.00 46.75 194 ASN A N 1
ATOM 1573 C CA . ASN A 1 194 ? -42.438 -45.488 9.382 1.00 46.75 194 ASN A CA 1
ATOM 1574 C C . ASN A 1 194 ? -43.494 -44.777 10.247 1.00 46.75 194 ASN A C 1
ATOM 1576 O O . ASN A 1 194 ? -43.175 -44.102 11.216 1.00 46.75 194 ASN A O 1
ATOM 1580 N N . GLU A 1 195 ? -44.765 -44.987 9.916 1.00 47.41 195 GLU A N 1
ATOM 1581 C CA . GLU A 1 195 ? -45.889 -44.833 10.843 1.00 47.41 195 GLU A CA 1
ATOM 1582 C C . GLU A 1 195 ? -46.727 -46.110 10.748 1.00 47.41 195 GLU A C 1
ATOM 1584 O O . GLU A 1 195 ? -47.781 -46.121 10.128 1.00 47.41 195 GLU A O 1
ATOM 1589 N N . ASN A 1 196 ? -46.163 -47.227 11.225 1.00 45.22 196 ASN A N 1
ATOM 1590 C CA . ASN A 1 196 ? -46.869 -48.442 11.659 1.00 45.22 196 ASN A CA 1
ATOM 1591 C C . ASN A 1 196 ? -45.846 -49.525 12.034 1.00 45.22 196 ASN A C 1
ATOM 1593 O O . ASN A 1 196 ? -45.555 -50.434 11.261 1.00 45.22 196 ASN A O 1
ATOM 1597 N N . ALA A 1 197 ? -45.308 -49.439 13.245 1.00 39.59 197 ALA A N 1
ATOM 1598 C CA . ALA A 1 197 ? -44.868 -50.610 13.991 1.00 39.59 197 ALA A CA 1
ATOM 1599 C C . ALA A 1 197 ? -45.054 -50.294 15.478 1.00 39.59 197 ALA A C 1
ATOM 1601 O O . ALA A 1 197 ? -44.642 -49.232 15.942 1.00 39.59 197 ALA A O 1
ATOM 1602 N N . ALA A 1 198 ? -45.792 -51.192 16.124 1.00 43.19 198 ALA A N 1
ATOM 1603 C CA . ALA A 1 198 ? -46.318 -51.143 17.481 1.00 43.19 198 ALA A CA 1
ATOM 1604 C C . ALA A 1 198 ? -45.254 -51.060 18.585 1.00 43.19 198 ALA A C 1
ATOM 1606 O O . ALA A 1 198 ? -44.102 -51.484 18.338 1.00 43.19 198 ALA A O 1
#